Protein AF-C4YAD3-F1 (afdb_monomer_lite)

Foldseek 3Di:
DDDDDPVVVVVVVVCVVCVVCVVVVVVVLLLVLLVLVCCLPPVLQVVLVVCVVPDDQAAPVRDRQVVLQDPQQPQQPPLQQWKKKKFKKFFPPPLFCLQLVNLLLVVVVCVVCVVVVKDKHFPSVNGDDDPDPPGDPVNRVSSSVVVQSCLRRPADPVVCLVFFAPFDDDSNGTPGTRIGMMMMTHNPPDDDDDRPDPRIDGPDMDIDPDSVVSVVVSVVVCVRSVVPVVLVVVQVVVVVVVVVVVVVVLVVQLVVQVVDPPDPDSPVVSVVVVVVVSSNVSSVLSVCCVVVVNDSVCVPGPNVVPVVVPPPDDPPVVVVVVVSDD

Secondary structure (DSSP, 8-state):
-----HHHHHHHHHHHH-HHHHHHHHHHHHHHHHHHHHIIIIIHHHHHHHHHHH---B-TTS-BTTTTTT---PPPP--TT-EEEEEEEE-TTTS-TT-HHHHHHHHHHHHHHHHTT-EEE-GGGGS-----TT--HHHHHHHHHHHHHHHHHTS-HHHHHHHEES-EEETTEEEE-SEEEEEEEE-TTSPPPPP--TT-EEEEEEE-SSHHHHHHHHHHHHHHTT--HHHHHHHHHHHHHHHHHHHHHHHHHHHHHHT-TT-S-HHHHHHHHHHHHHHHHHHHHHHHHHHH---GGGGSSTTHHHHTTTTSS-HHHHHHHTTT--

Organism: Clavispora lusitaniae (strain ATCC 42720) (NCBI:txid306902)

pLDDT: mean 75.32, std 15.4, range [28.75, 93.56]

Structure (mmCIF, N/CA/C/O backbone):
data_AF-C4YAD3-F1
#
_entry.id   AF-C4YAD3-F1
#
loop_
_atom_site.group_PDB
_atom_site.id
_atom_site.type_symbol
_atom_site.label_atom_id
_atom_site.label_alt_id
_atom_site.label_comp_id
_atom_site.label_asym_id
_atom_site.label_entity_id
_atom_site.label_seq_id
_atom_site.pdbx_PDB_ins_code
_atom_site.Cartn_x
_atom_site.Cartn_y
_atom_site.Cartn_z
_atom_site.occupancy
_atom_site.B_iso_or_equiv
_atom_site.auth_seq_id
_atom_site.auth_comp_id
_atom_site.auth_asym_id
_atom_site.auth_atom_id
_atom_site.pdbx_PDB_model_num
ATOM 1 N N . MET A 1 1 ? 14.953 -33.014 -48.956 1.00 51.41 1 MET A N 1
ATOM 2 C CA . MET A 1 1 ? 14.735 -31.553 -48.853 1.00 51.41 1 MET A CA 1
ATOM 3 C C . MET A 1 1 ? 13.393 -31.318 -48.179 1.00 51.41 1 MET A C 1
ATOM 5 O O . MET A 1 1 ? 12.379 -31.726 -48.735 1.00 51.41 1 MET A O 1
ATOM 9 N N . SER A 1 2 ? 13.375 -30.769 -46.963 1.00 54.59 2 SER A N 1
ATOM 10 C CA . SER A 1 2 ? 12.129 -30.480 -46.243 1.00 54.59 2 SER A CA 1
ATOM 11 C C . SER A 1 2 ? 11.380 -29.346 -46.949 1.00 54.59 2 SER A C 1
ATOM 13 O O . SER A 1 2 ? 11.944 -28.291 -47.234 1.00 54.59 2 SER A O 1
ATOM 15 N N . ARG A 1 3 ? 10.109 -29.578 -47.293 1.00 77.69 3 ARG A N 1
ATOM 16 C CA . ARG A 1 3 ? 9.250 -28.550 -47.892 1.00 77.69 3 ARG A CA 1
ATOM 17 C C . ARG A 1 3 ? 8.971 -27.489 -46.830 1.00 77.69 3 ARG A C 1
ATOM 19 O O . ARG A 1 3 ? 8.279 -27.764 -45.855 1.00 77.69 3 ARG A O 1
ATOM 26 N N . ILE A 1 4 ? 9.514 -26.289 -47.012 1.00 79.38 4 ILE A N 1
ATOM 27 C CA . ILE A 1 4 ? 9.165 -25.139 -46.176 1.00 79.38 4 ILE A CA 1
ATOM 28 C C . ILE A 1 4 ? 7.685 -24.832 -46.414 1.00 79.38 4 ILE A C 1
ATOM 30 O O . ILE A 1 4 ? 7.252 -24.658 -47.554 1.00 79.38 4 ILE A O 1
ATOM 34 N N . HIS A 1 5 ? 6.894 -24.804 -45.342 1.00 85.19 5 HIS A N 1
ATOM 35 C CA . HIS A 1 5 ? 5.458 -24.599 -45.458 1.00 85.19 5 HIS A CA 1
ATOM 36 C C . HIS A 1 5 ? 5.122 -23.174 -45.953 1.00 85.19 5 HIS A C 1
ATOM 38 O O . HIS A 1 5 ? 5.712 -22.204 -45.472 1.00 85.19 5 HIS A O 1
ATOM 44 N N . PRO A 1 6 ? 4.110 -23.009 -46.830 1.00 88.19 6 PRO A N 1
ATOM 45 C CA . PRO A 1 6 ? 3.710 -21.705 -47.374 1.00 88.19 6 PRO A CA 1
ATOM 46 C C . PRO A 1 6 ? 3.330 -20.655 -46.322 1.00 88.19 6 PRO A C 1
ATOM 48 O O . PRO A 1 6 ? 3.507 -19.460 -46.552 1.00 88.19 6 PRO A O 1
ATOM 51 N N . TRP A 1 7 ? 2.820 -21.079 -45.160 1.00 90.12 7 TRP A N 1
ATOM 52 C CA . TRP A 1 7 ? 2.492 -20.166 -44.062 1.00 90.12 7 TRP A CA 1
ATOM 53 C C . TRP A 1 7 ? 3.747 -19.513 -43.471 1.00 90.12 7 TRP A C 1
ATOM 55 O O . TRP A 1 7 ? 3.707 -18.333 -43.140 1.00 90.12 7 TRP A O 1
ATOM 65 N N . LEU A 1 8 ? 4.870 -20.238 -43.414 1.00 86.44 8 LEU A N 1
ATOM 66 C CA . LEU A 1 8 ? 6.136 -19.719 -42.901 1.00 86.44 8 LEU A CA 1
ATOM 67 C C . LEU A 1 8 ? 6.685 -18.639 -43.837 1.00 86.44 8 LEU A C 1
ATOM 69 O O . LEU A 1 8 ? 7.137 -17.606 -43.365 1.00 86.44 8 LEU A O 1
ATOM 73 N N . ILE A 1 9 ? 6.567 -18.844 -45.155 1.00 87.81 9 ILE A N 1
ATOM 74 C CA . ILE A 1 9 ? 6.969 -17.868 -46.184 1.00 87.81 9 ILE A CA 1
ATOM 75 C C . ILE A 1 9 ? 6.127 -16.590 -46.079 1.00 87.81 9 ILE A C 1
ATOM 77 O O . ILE A 1 9 ? 6.650 -15.484 -46.177 1.00 87.81 9 ILE A O 1
ATOM 81 N N . ARG A 1 10 ? 4.815 -16.722 -45.850 1.00 89.25 10 ARG A N 1
ATOM 82 C CA . ARG A 1 10 ? 3.934 -15.561 -45.644 1.00 89.25 10 ARG A CA 1
ATOM 83 C C . ARG A 1 10 ? 4.230 -14.846 -44.326 1.00 89.25 10 ARG A C 1
ATOM 85 O O . ARG A 1 10 ? 4.237 -13.620 -44.304 1.00 89.25 10 ARG A O 1
ATOM 92 N N . ALA A 1 11 ? 4.514 -15.589 -43.257 1.00 82.75 11 ALA A N 1
ATOM 93 C CA . ALA A 1 11 ? 4.884 -15.023 -41.965 1.00 82.75 11 ALA A CA 1
ATOM 94 C C . ALA A 1 11 ? 6.219 -14.266 -42.040 1.00 82.75 11 ALA A C 1
ATOM 96 O O . ALA A 1 11 ? 6.303 -13.135 -41.571 1.00 82.75 11 ALA A O 1
ATOM 97 N N . THR A 1 12 ? 7.244 -14.830 -42.687 1.00 82.38 12 THR A N 1
ATOM 98 C CA . THR A 1 12 ? 8.531 -14.146 -42.880 1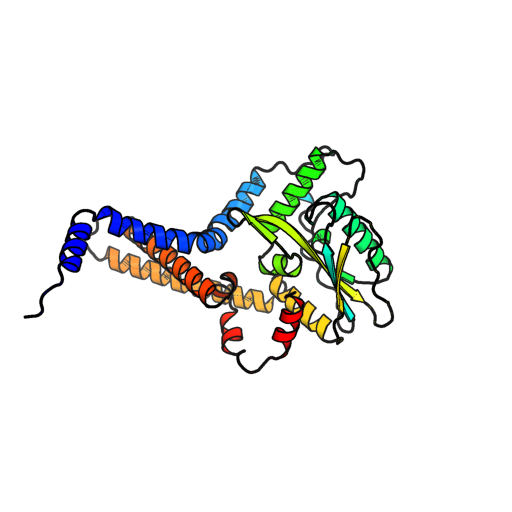.00 82.38 12 THR A CA 1
ATOM 99 C C . THR A 1 12 ? 8.407 -12.939 -43.805 1.00 82.38 12 THR A C 1
ATOM 101 O O . THR A 1 12 ? 8.982 -11.897 -43.503 1.00 82.38 12 THR A O 1
ATOM 104 N N . ALA A 1 13 ? 7.616 -13.021 -44.879 1.00 86.50 13 ALA A N 1
ATOM 105 C CA . ALA A 1 13 ? 7.335 -11.871 -45.739 1.00 86.50 13 ALA A CA 1
ATOM 106 C C . ALA A 1 13 ? 6.624 -10.744 -44.973 1.00 86.50 13 ALA A C 1
ATOM 108 O O . ALA A 1 13 ? 7.018 -9.586 -45.085 1.00 86.50 13 ALA A O 1
ATOM 109 N N . PHE A 1 14 ? 5.635 -11.077 -44.139 1.00 84.69 14 PHE A N 1
ATOM 110 C CA . PHE A 1 14 ? 4.951 -10.110 -43.279 1.00 84.69 14 PHE A CA 1
ATOM 111 C C . PHE A 1 14 ? 5.909 -9.456 -42.273 1.00 84.69 14 PHE A C 1
ATOM 113 O O . PHE A 1 14 ? 5.854 -8.241 -42.069 1.00 84.69 14 PHE A O 1
ATOM 120 N N . ILE A 1 15 ? 6.817 -10.252 -41.694 1.00 80.31 15 ILE A N 1
ATOM 121 C CA . ILE A 1 15 ? 7.856 -9.785 -40.772 1.00 80.31 15 ILE A CA 1
ATOM 122 C C . ILE A 1 15 ? 8.792 -8.785 -41.471 1.00 80.31 15 ILE A C 1
ATOM 124 O O . ILE A 1 15 ? 9.054 -7.690 -40.978 1.00 80.31 15 ILE A O 1
ATOM 128 N N . LEU A 1 16 ? 9.264 -9.124 -42.667 1.00 81.06 16 LEU A N 1
ATOM 129 C CA . LEU A 1 16 ? 10.175 -8.267 -43.427 1.00 81.06 16 LEU A CA 1
ATOM 130 C C . LEU A 1 16 ? 9.499 -6.984 -43.933 1.00 81.06 16 LEU A C 1
ATOM 132 O O . LEU A 1 16 ? 10.156 -5.950 -44.029 1.00 81.06 16 LEU A O 1
ATOM 136 N N . GLN A 1 17 ? 8.197 -7.030 -44.227 1.00 89.56 17 GLN A N 1
ATOM 137 C CA . GLN A 1 17 ? 7.426 -5.866 -44.677 1.00 89.56 17 GLN A CA 1
ATOM 138 C C . GLN A 1 17 ? 7.088 -4.889 -43.543 1.00 89.56 17 GLN A C 1
ATOM 140 O O . GLN A 1 17 ? 6.930 -3.697 -43.799 1.00 89.56 17 GLN A O 1
ATOM 145 N N . ASN A 1 18 ? 7.005 -5.361 -42.292 1.00 82.19 18 ASN A N 1
ATOM 146 C CA . ASN A 1 18 ? 6.574 -4.553 -41.146 1.00 82.19 18 ASN A CA 1
ATOM 147 C C . ASN A 1 18 ? 7.586 -4.572 -39.982 1.00 82.19 18 ASN A C 1
ATOM 149 O O . ASN A 1 18 ? 7.208 -4.864 -38.841 1.00 82.19 18 ASN A O 1
ATOM 153 N N . PRO A 1 19 ? 8.862 -4.203 -40.208 1.00 73.19 19 PRO A N 1
ATOM 154 C CA . PRO A 1 19 ? 9.908 -4.297 -39.186 1.00 73.19 19 PRO A CA 1
ATOM 155 C C . PRO A 1 19 ? 9.595 -3.441 -37.951 1.00 73.19 19 PRO A C 1
ATOM 157 O O . PRO A 1 19 ? 9.910 -3.821 -36.827 1.00 73.19 19 PRO A O 1
ATOM 160 N N . LYS A 1 20 ? 8.899 -2.311 -38.139 1.00 73.88 20 LYS A N 1
ATOM 161 C CA . LYS A 1 20 ? 8.455 -1.446 -37.037 1.00 73.88 20 LYS A CA 1
ATOM 162 C C . LYS A 1 20 ? 7.470 -2.157 -36.114 1.00 73.88 20 LYS A C 1
ATOM 164 O O . LYS A 1 20 ? 7.629 -2.072 -34.906 1.00 73.88 20 LYS A O 1
ATOM 169 N N . CYS A 1 21 ? 6.487 -2.879 -36.651 1.00 73.50 21 CYS A N 1
ATOM 170 C CA . CYS A 1 21 ? 5.494 -3.582 -35.837 1.00 73.50 21 CYS A CA 1
ATOM 171 C C . CYS A 1 21 ? 6.140 -4.676 -34.984 1.00 73.50 21 CYS A C 1
ATOM 173 O O . CYS A 1 21 ? 5.779 -4.827 -33.827 1.00 73.50 21 CYS A O 1
ATOM 175 N N . ILE A 1 22 ? 7.134 -5.381 -35.518 1.00 73.31 22 ILE A N 1
ATOM 176 C CA . ILE A 1 22 ? 7.839 -6.473 -34.822 1.00 73.31 22 ILE A CA 1
ATOM 177 C C . ILE A 1 22 ? 8.725 -5.975 -33.696 1.00 73.31 22 ILE A C 1
ATOM 179 O O . ILE A 1 22 ? 8.998 -6.715 -32.764 1.00 73.31 22 ILE A O 1
ATOM 183 N N . ILE A 1 23 ? 9.175 -4.728 -33.776 1.00 70.62 23 ILE A N 1
ATOM 184 C CA . ILE A 1 23 ? 9.943 -4.095 -32.710 1.00 70.62 23 ILE A CA 1
ATOM 185 C C . ILE A 1 23 ? 8.985 -3.459 -31.695 1.00 70.62 23 ILE A C 1
ATOM 187 O O . ILE A 1 23 ? 9.126 -3.661 -30.491 1.00 70.62 23 ILE A O 1
ATOM 191 N N . ILE A 1 24 ? 7.976 -2.726 -32.174 1.00 72.62 24 ILE A N 1
ATOM 192 C CA . ILE A 1 24 ? 7.050 -1.962 -31.332 1.00 72.62 24 ILE A CA 1
ATOM 193 C C . ILE A 1 24 ? 6.124 -2.876 -30.528 1.00 72.62 24 ILE A C 1
ATOM 195 O O . ILE A 1 24 ? 5.915 -2.594 -29.355 1.00 72.62 24 ILE A O 1
ATOM 199 N N . LEU A 1 25 ? 5.581 -3.956 -31.103 1.00 73.94 25 LEU A N 1
ATOM 200 C CA . LEU A 1 25 ? 4.658 -4.846 -30.384 1.00 73.94 25 LEU A CA 1
ATOM 201 C C . LEU A 1 25 ? 5.315 -5.488 -29.157 1.00 73.94 25 LEU A C 1
ATOM 203 O O . LEU A 1 25 ? 4.775 -5.307 -28.071 1.00 73.94 25 LEU A O 1
ATOM 207 N N . PRO A 1 26 ? 6.479 -6.159 -29.260 1.00 75.69 26 PRO A N 1
ATOM 208 C CA . PRO A 1 26 ? 7.162 -6.699 -28.090 1.00 75.69 26 PRO A CA 1
ATOM 209 C C . PRO A 1 26 ? 7.557 -5.618 -27.089 1.00 75.69 26 PRO A C 1
ATOM 211 O O . PRO A 1 26 ? 7.370 -5.819 -25.895 1.00 75.69 26 PRO A O 1
ATOM 214 N N . LEU A 1 27 ? 8.042 -4.457 -27.547 1.00 72.75 27 LEU A N 1
ATOM 215 C CA . LEU A 1 27 ? 8.360 -3.341 -26.650 1.00 72.75 27 LEU A CA 1
ATOM 216 C C . LEU A 1 27 ? 7.127 -2.866 -25.876 1.00 72.75 27 LEU A C 1
ATOM 218 O O . LEU A 1 27 ? 7.200 -2.693 -24.661 1.00 72.75 27 LEU A O 1
ATOM 222 N N . LEU A 1 28 ? 5.993 -2.696 -26.558 1.00 75.88 28 LEU A N 1
ATOM 223 C CA . LEU A 1 28 ? 4.727 -2.313 -25.945 1.00 75.88 28 LEU A CA 1
ATOM 224 C C . LEU A 1 28 ? 4.240 -3.400 -24.980 1.00 75.88 28 LEU A C 1
ATOM 226 O O . LEU A 1 28 ? 3.814 -3.078 -23.879 1.00 75.88 28 LEU A O 1
ATOM 230 N N . SER A 1 29 ? 4.336 -4.678 -25.353 1.00 73.56 29 SER A N 1
ATOM 231 C CA . SER A 1 29 ? 3.955 -5.801 -24.492 1.00 73.56 29 SER A CA 1
ATOM 232 C C . SER A 1 29 ? 4.803 -5.860 -23.223 1.00 73.56 29 SER A C 1
ATOM 234 O O . SER A 1 29 ? 4.244 -5.934 -22.133 1.00 73.56 29 SER A O 1
ATOM 236 N N . ILE A 1 30 ? 6.132 -5.766 -23.337 1.00 76.31 30 ILE A N 1
ATOM 237 C CA . ILE A 1 30 ? 7.033 -5.753 -22.177 1.00 76.31 30 ILE A CA 1
ATOM 238 C C . ILE A 1 30 ? 6.747 -4.516 -21.319 1.00 76.31 30 ILE A C 1
ATOM 240 O O . ILE A 1 30 ? 6.643 -4.639 -20.103 1.00 76.31 30 ILE A O 1
ATOM 244 N N . PHE A 1 31 ? 6.550 -3.344 -21.927 1.00 74.62 31 PHE A N 1
ATOM 245 C CA . PHE A 1 31 ? 6.205 -2.128 -21.192 1.00 74.62 31 PHE A CA 1
ATOM 246 C C . PHE A 1 31 ? 4.875 -2.260 -20.441 1.00 74.62 31 PHE A C 1
ATOM 248 O O . PHE A 1 31 ? 4.820 -1.941 -19.258 1.00 74.62 31 PHE A O 1
ATOM 255 N N . LEU A 1 32 ? 3.821 -2.767 -21.086 1.00 77.00 32 LEU A N 1
ATOM 256 C CA . LEU A 1 32 ? 2.515 -2.982 -20.457 1.00 77.00 32 LEU A CA 1
ATOM 257 C C . LEU A 1 32 ? 2.599 -3.998 -19.311 1.00 77.00 32 LEU A C 1
ATOM 259 O O . LEU A 1 32 ? 1.994 -3.777 -18.266 1.00 77.00 32 LEU A O 1
ATOM 263 N N . CYS A 1 33 ? 3.384 -5.069 -19.470 1.00 72.88 33 CYS A N 1
ATOM 264 C CA . CYS A 1 33 ? 3.651 -6.025 -18.394 1.00 72.88 33 CYS A CA 1
ATOM 265 C C . CYS A 1 33 ? 4.472 -5.404 -17.255 1.00 72.88 33 CYS A C 1
ATOM 267 O O . CYS A 1 33 ? 4.233 -5.704 -16.092 1.00 72.88 33 CYS A O 1
ATOM 269 N N . ALA A 1 34 ? 5.433 -4.536 -17.563 1.00 74.19 34 ALA A N 1
ATOM 270 C CA . ALA A 1 34 ? 6.260 -3.867 -16.566 1.00 74.19 34 ALA A CA 1
ATOM 271 C C . ALA A 1 34 ? 5.529 -2.728 -15.845 1.00 74.19 34 ALA A C 1
ATOM 273 O O . ALA A 1 34 ? 5.908 -2.393 -14.725 1.00 74.19 34 ALA A O 1
ATOM 274 N N . TYR A 1 35 ? 4.521 -2.120 -16.481 1.00 75.62 35 TYR A N 1
ATOM 275 C CA . TYR A 1 35 ? 3.946 -0.837 -16.075 1.00 75.62 35 TYR A CA 1
ATOM 276 C C . TYR A 1 35 ? 3.462 -0.830 -14.630 1.00 75.62 35 TYR A C 1
ATOM 278 O O . TYR A 1 35 ? 3.759 0.113 -13.907 1.00 75.62 35 TYR A O 1
ATOM 286 N N . SER A 1 36 ? 2.774 -1.881 -14.182 1.00 68.19 36 SER A N 1
ATOM 287 C CA . SER A 1 36 ? 2.267 -1.950 -12.809 1.00 68.19 36 SER A CA 1
ATOM 288 C C . SER A 1 36 ? 3.392 -1.902 -11.780 1.00 68.19 36 SER A C 1
ATOM 290 O O . SER A 1 36 ? 3.349 -1.115 -10.840 1.00 68.19 36 SER A O 1
ATOM 292 N N . SER A 1 37 ? 4.427 -2.716 -11.992 1.00 68.81 37 SER A N 1
ATOM 293 C CA . SER A 1 37 ? 5.577 -2.806 -11.099 1.00 68.81 37 SER A CA 1
ATOM 294 C C . SER A 1 37 ? 6.379 -1.508 -11.166 1.00 68.81 37 SER A C 1
ATOM 296 O O . SER A 1 37 ? 6.708 -0.910 -10.148 1.00 68.81 37 SER A O 1
ATOM 298 N N . LEU A 1 38 ? 6.633 -1.014 -12.377 1.00 71.56 38 LEU A N 1
ATOM 299 C CA . LEU A 1 38 ? 7.366 0.224 -12.596 1.00 71.56 38 LEU A CA 1
ATOM 300 C C . LEU A 1 38 ? 6.643 1.419 -11.959 1.00 71.56 38 LEU A C 1
ATOM 302 O O . LEU A 1 38 ? 7.289 2.243 -11.317 1.00 71.56 38 LEU A O 1
ATOM 306 N N . TYR A 1 39 ? 5.316 1.499 -12.067 1.00 71.44 39 TYR A N 1
ATOM 307 C CA . TYR A 1 39 ? 4.521 2.542 -11.426 1.00 71.44 39 TYR A CA 1
ATOM 308 C C . TYR A 1 39 ? 4.653 2.492 -9.902 1.00 71.44 39 TYR A C 1
ATOM 310 O O . TYR A 1 39 ? 4.996 3.507 -9.299 1.00 71.44 39 TYR A O 1
ATOM 318 N N . ASP A 1 40 ? 4.438 1.326 -9.288 1.00 66.06 40 ASP A N 1
ATOM 319 C CA . ASP A 1 40 ? 4.475 1.176 -7.830 1.00 66.06 40 ASP A CA 1
ATOM 320 C C . ASP A 1 40 ? 5.865 1.465 -7.234 1.00 66.06 40 ASP A C 1
ATOM 322 O O . ASP A 1 40 ? 5.947 2.057 -6.158 1.00 66.06 40 ASP A O 1
ATOM 326 N N . PHE A 1 41 ? 6.950 1.110 -7.935 1.00 69.69 41 PHE A N 1
ATOM 327 C CA . PHE A 1 41 ? 8.321 1.295 -7.436 1.00 69.69 41 PHE A CA 1
ATOM 328 C C . PHE A 1 41 ? 8.971 2.629 -7.818 1.00 69.69 41 PHE A C 1
ATOM 330 O O . PHE A 1 41 ? 9.856 3.088 -7.100 1.00 69.69 41 PHE A O 1
ATOM 337 N N . THR A 1 42 ? 8.575 3.257 -8.930 1.00 70.44 42 THR A N 1
ATOM 338 C CA . THR A 1 42 ? 9.238 4.485 -9.414 1.00 70.44 42 THR A CA 1
ATOM 339 C C . THR A 1 42 ? 8.313 5.693 -9.383 1.00 70.44 42 THR A C 1
ATOM 341 O O . THR A 1 42 ? 8.620 6.693 -8.737 1.00 70.44 42 THR A O 1
ATOM 344 N N . LEU A 1 43 ? 7.154 5.610 -10.035 1.00 73.19 43 LEU A N 1
ATOM 345 C CA . LEU A 1 43 ? 6.275 6.763 -10.216 1.00 73.19 43 LEU A CA 1
ATOM 346 C C . LEU A 1 43 ? 5.499 7.097 -8.945 1.00 73.19 43 LEU A C 1
ATOM 348 O O . LEU A 1 43 ? 5.341 8.268 -8.619 1.00 73.19 43 LEU A O 1
ATOM 352 N N . ARG A 1 44 ? 5.031 6.096 -8.200 1.00 70.62 44 ARG A N 1
ATOM 353 C CA . ARG A 1 44 ? 4.233 6.287 -6.986 1.00 70.62 44 ARG A CA 1
ATOM 354 C C . ARG A 1 44 ? 5.013 6.996 -5.861 1.00 70.62 44 ARG A C 1
ATOM 356 O O . ARG A 1 44 ? 4.460 7.968 -5.335 1.00 70.62 44 ARG A O 1
ATOM 363 N N . PRO A 1 45 ? 6.270 6.620 -5.533 1.00 70.94 45 PRO A N 1
ATOM 364 C CA . PRO A 1 45 ? 7.090 7.356 -4.567 1.00 70.94 45 PRO A CA 1
ATOM 365 C C . PRO A 1 45 ? 7.451 8.773 -5.021 1.00 70.94 45 PRO A C 1
ATOM 367 O O . PRO A 1 45 ? 7.538 9.663 -4.185 1.00 70.94 45 PRO A O 1
ATOM 370 N N . LEU A 1 46 ? 7.630 9.007 -6.328 1.00 73.81 46 LEU A N 1
ATOM 371 C CA . LEU A 1 46 ? 7.899 10.347 -6.870 1.00 73.81 46 LEU A CA 1
ATOM 372 C C . LEU A 1 46 ? 6.650 11.240 -6.859 1.00 73.81 46 LEU A C 1
ATOM 374 O O . LEU A 1 46 ? 6.724 12.424 -6.530 1.00 73.81 46 LEU A O 1
ATOM 378 N N . ASN A 1 47 ? 5.490 10.671 -7.186 1.00 75.44 47 ASN A N 1
ATOM 379 C CA . ASN A 1 47 ? 4.226 11.396 -7.232 1.00 75.44 47 ASN A CA 1
ATOM 380 C C . ASN A 1 47 ? 3.734 11.789 -5.835 1.00 75.44 47 ASN A C 1
ATOM 382 O O . ASN A 1 47 ? 3.101 12.828 -5.708 1.00 75.44 47 ASN A O 1
ATOM 386 N N . GLY A 1 48 ? 4.030 11.010 -4.789 1.00 72.81 48 GLY A N 1
ATOM 387 C CA . GLY A 1 48 ? 3.597 11.314 -3.417 1.00 72.81 48 GLY A CA 1
ATOM 388 C C . GLY A 1 48 ? 3.999 12.723 -2.945 1.00 72.81 48 GLY A C 1
ATOM 389 O O . GLY A 1 48 ? 3.113 13.535 -2.664 1.00 72.81 48 GLY A O 1
ATOM 390 N N . PRO A 1 49 ? 5.304 13.062 -2.917 1.00 73.12 49 PRO A N 1
ATOM 391 C CA . PRO A 1 49 ? 5.789 14.390 -2.547 1.00 73.12 49 PRO A CA 1
ATOM 392 C C . PRO A 1 49 ? 5.256 15.501 -3.457 1.00 73.12 49 PRO A C 1
ATOM 394 O O . PRO A 1 49 ? 4.836 16.546 -2.964 1.00 73.12 49 PRO A O 1
ATOM 397 N N . LEU A 1 50 ? 5.192 15.268 -4.773 1.00 77.62 50 LEU A N 1
ATOM 398 C CA . LEU A 1 50 ? 4.658 16.246 -5.727 1.00 77.62 50 LEU A CA 1
ATOM 399 C C . LEU A 1 50 ? 3.192 16.565 -5.424 1.00 77.62 50 LEU A C 1
ATOM 401 O O . LEU A 1 50 ? 2.834 17.726 -5.237 1.00 77.62 50 LEU A O 1
ATOM 405 N N . VAL A 1 51 ? 2.357 15.536 -5.283 1.00 75.94 51 VAL A N 1
ATOM 406 C CA . VAL A 1 51 ? 0.951 15.703 -4.910 1.00 75.94 51 VAL A CA 1
ATOM 407 C C . VAL A 1 51 ? 0.844 16.330 -3.519 1.00 75.94 51 VAL A C 1
ATOM 409 O O . VAL A 1 51 ? -0.048 17.132 -3.294 1.00 75.94 51 VAL A O 1
ATOM 412 N N . SER A 1 52 ? 1.734 16.048 -2.563 1.00 72.00 52 SER A N 1
ATOM 413 C CA . SER A 1 52 ? 1.726 16.756 -1.270 1.00 72.00 52 SER A CA 1
ATOM 414 C C . SER A 1 52 ? 2.032 18.249 -1.375 1.00 72.00 52 SER A C 1
ATOM 416 O O . SER A 1 52 ? 1.468 19.019 -0.601 1.00 72.00 52 SER A O 1
ATOM 418 N N . HIS A 1 53 ? 2.842 18.681 -2.340 1.00 75.56 53 HIS A N 1
ATOM 419 C CA . HIS A 1 53 ? 3.222 20.085 -2.470 1.00 75.56 53 HIS A CA 1
ATOM 420 C C . HIS A 1 53 ? 2.102 20.948 -3.073 1.00 75.56 53 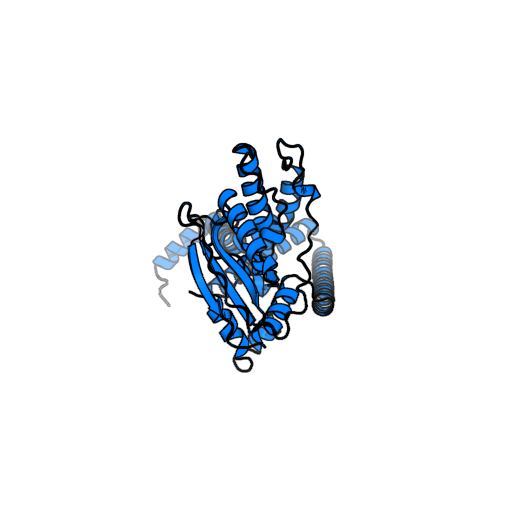HIS A C 1
ATOM 422 O O . HIS A 1 53 ? 1.947 22.104 -2.683 1.00 75.56 53 HIS A O 1
ATOM 428 N N . PHE A 1 54 ? 1.310 20.394 -3.994 1.00 76.31 54 PHE A N 1
ATOM 429 C CA . PHE A 1 54 ? 0.263 21.138 -4.710 1.00 76.31 54 PHE A CA 1
ATOM 430 C C . PHE A 1 54 ? -1.132 21.044 -4.084 1.00 76.31 54 PHE A C 1
ATOM 432 O O . PHE A 1 54 ? -2.060 21.689 -4.564 1.00 76.31 54 PHE A O 1
ATOM 439 N N . ASP A 1 55 ? -1.301 20.240 -3.037 1.00 73.12 55 ASP A N 1
ATOM 440 C CA . ASP A 1 55 ? -2.619 19.998 -2.455 1.00 73.12 55 ASP A CA 1
ATOM 441 C C . ASP A 1 55 ? -2.989 21.038 -1.404 1.00 73.12 55 ASP A C 1
ATOM 443 O O . ASP A 1 55 ? -2.183 21.335 -0.509 1.00 73.12 55 ASP A O 1
ATOM 447 N N . ASN A 1 56 ? -4.231 21.510 -1.479 1.00 75.75 56 ASN A N 1
ATOM 448 C CA . ASN A 1 56 ? -4.824 22.373 -0.471 1.00 75.75 56 ASN A CA 1
ATOM 449 C C . ASN A 1 56 ? -5.458 21.508 0.628 1.00 75.75 56 ASN A C 1
ATOM 451 O O . ASN A 1 56 ? -6.561 20.992 0.468 1.00 75.75 56 ASN A O 1
ATOM 455 N N . THR A 1 57 ? -4.727 21.312 1.723 1.00 75.94 57 THR A N 1
ATOM 456 C CA . THR A 1 57 ? -5.132 20.462 2.857 1.00 75.94 57 THR A CA 1
ATOM 457 C C . THR A 1 57 ? -5.690 21.248 4.034 1.00 75.94 57 THR A C 1
ATOM 459 O O . THR A 1 57 ? -5.911 20.666 5.096 1.00 75.94 57 THR A O 1
ATOM 462 N N . THR A 1 58 ? -5.913 22.551 3.866 1.00 82.44 58 THR A N 1
ATOM 463 C CA . THR A 1 58 ? -6.553 23.370 4.887 1.00 82.44 58 THR A CA 1
ATOM 464 C C . THR A 1 58 ? -8.070 23.252 4.777 1.00 82.44 58 THR A C 1
ATOM 466 O O . THR A 1 58 ? -8.678 23.448 3.714 1.00 82.44 58 THR A O 1
ATOM 469 N N . LEU A 1 59 ? -8.686 22.881 5.895 1.00 83.38 59 LEU A N 1
ATOM 470 C CA . LEU A 1 59 ? -10.133 22.952 6.057 1.00 83.38 59 LEU A CA 1
ATOM 471 C C . LEU A 1 59 ? -10.575 24.416 6.111 1.00 83.38 59 LEU A C 1
ATOM 473 O O . LEU A 1 59 ? -9.765 25.304 6.398 1.00 83.38 59 LEU A O 1
ATOM 477 N N . ASP A 1 60 ? -11.860 24.673 5.879 1.00 83.75 60 ASP A N 1
ATOM 478 C CA . ASP A 1 60 ? -12.401 26.037 5.931 1.00 83.75 60 ASP A CA 1
ATOM 479 C C . ASP A 1 60 ? -12.321 26.629 7.356 1.00 83.75 60 ASP A C 1
ATOM 481 O O . ASP A 1 60 ? -12.269 27.844 7.536 1.00 83.75 60 ASP A O 1
ATOM 485 N N . THR A 1 61 ? -12.187 25.769 8.371 1.00 78.06 61 THR A N 1
ATOM 486 C CA . THR A 1 61 ? -11.886 26.123 9.770 1.00 78.06 61 THR A CA 1
ATOM 487 C C . THR A 1 61 ? -10.451 26.620 10.000 1.00 78.06 61 THR A C 1
ATOM 489 O O . THR A 1 61 ? -10.119 27.056 11.101 1.00 78.06 61 THR A O 1
ATOM 492 N N . GLY A 1 62 ? -9.579 26.550 8.989 1.00 79.06 62 GLY A N 1
ATOM 493 C CA . GLY A 1 62 ? -8.162 26.917 9.079 1.00 79.06 62 GLY A CA 1
ATOM 494 C C . GLY A 1 62 ? -7.245 25.801 9.595 1.00 79.06 62 GLY A C 1
ATOM 495 O O . GLY A 1 62 ? -6.034 26.004 9.681 1.00 79.06 62 GLY A O 1
ATOM 496 N N . LEU A 1 63 ? -7.785 24.618 9.909 1.00 80.44 63 LEU A N 1
ATOM 497 C CA . LEU A 1 63 ? -6.995 23.454 10.314 1.00 80.44 63 LEU A CA 1
ATOM 498 C C . LEU A 1 63 ? -6.249 22.864 9.106 1.00 80.44 63 LEU A C 1
ATOM 500 O O . LEU A 1 63 ? -6.879 22.421 8.146 1.00 80.44 63 LEU A O 1
ATOM 504 N N . ASP A 1 64 ? -4.916 22.813 9.160 1.00 80.06 64 ASP A N 1
ATOM 505 C CA . ASP A 1 64 ? -4.112 22.128 8.142 1.00 80.06 64 ASP A CA 1
ATOM 506 C C . ASP A 1 64 ? -3.942 20.644 8.478 1.00 80.06 64 ASP A C 1
ATOM 508 O O . ASP A 1 64 ? -3.224 20.283 9.418 1.00 80.06 64 ASP A O 1
ATOM 512 N N . LEU A 1 65 ? -4.537 19.775 7.658 1.00 75.81 65 LEU A N 1
ATOM 513 C CA . LEU A 1 65 ? -4.451 18.321 7.816 1.00 75.81 65 LEU A CA 1
ATOM 514 C C . LEU A 1 65 ? -3.007 17.791 7.699 1.00 75.81 65 LEU A C 1
ATOM 516 O O . LEU A 1 65 ? -2.705 16.732 8.255 1.00 75.81 65 LEU A O 1
ATOM 520 N N . LYS A 1 66 ? -2.091 18.514 7.028 1.00 72.50 66 LYS A N 1
ATOM 521 C CA . LYS A 1 66 ? -0.661 18.138 6.957 1.00 72.50 66 LYS A CA 1
ATOM 522 C C . LYS A 1 66 ? 0.075 18.380 8.270 1.00 72.50 66 LYS A C 1
ATOM 524 O O . LYS A 1 66 ? 0.965 17.610 8.606 1.00 72.5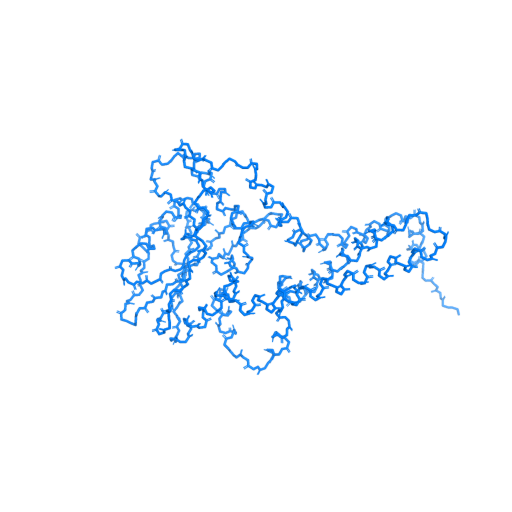0 66 LYS A O 1
ATOM 529 N N . SER A 1 67 ? -0.275 19.424 9.019 1.00 59.16 67 SER A N 1
ATOM 530 C CA . SER A 1 67 ? 0.421 19.784 10.266 1.00 59.16 67 SER A CA 1
ATOM 531 C C . SER A 1 67 ? 0.240 18.747 11.380 1.00 59.16 67 SER A C 1
ATOM 533 O O . SER A 1 67 ? 1.078 18.624 12.270 1.00 59.16 67 SER A O 1
ATOM 535 N N . VAL A 1 68 ? -0.821 17.942 11.289 1.00 55.19 68 VAL A N 1
ATOM 536 C CA . VAL A 1 68 ? -1.128 16.872 12.243 1.00 55.19 68 VAL A CA 1
ATOM 537 C C . VAL A 1 68 ? -0.522 15.520 11.805 1.00 55.19 68 VAL A C 1
ATOM 539 O O . VAL A 1 68 ? -0.675 14.502 12.486 1.00 55.19 68 VAL A O 1
ATOM 542 N N . HIS A 1 69 ? 0.237 15.485 10.696 1.00 48.88 69 HIS A N 1
ATOM 543 C CA . HIS A 1 69 ? 1.096 14.353 10.332 1.00 48.88 69 HIS A CA 1
ATOM 544 C C . HIS A 1 69 ? 2.288 14.230 11.284 1.00 48.88 69 HIS A C 1
ATOM 546 O O . HIS A 1 69 ? 3.394 14.647 10.959 1.00 48.88 69 HIS A O 1
ATOM 552 N N . ALA A 1 70 ? 2.086 13.601 12.439 1.00 46.31 70 ALA A N 1
ATOM 553 C CA . ALA A 1 70 ? 3.169 12.923 13.156 1.00 46.31 70 ALA A CA 1
ATOM 554 C C . ALA A 1 70 ? 2.685 12.011 14.291 1.00 46.31 70 ALA A C 1
ATOM 556 O O . ALA A 1 70 ? 3.477 11.683 15.176 1.00 46.31 70 ALA A O 1
ATOM 557 N N . LYS A 1 71 ? 1.449 11.490 14.275 1.00 47.75 71 LYS A N 1
ATOM 558 C CA . LYS A 1 71 ? 1.252 10.201 14.953 1.00 47.75 71 LYS A CA 1
ATOM 559 C C . LYS A 1 71 ? 1.886 9.134 14.067 1.00 47.75 71 LYS A C 1
ATOM 561 O O . LYS A 1 71 ? 1.212 8.390 13.364 1.00 47.75 71 LYS A O 1
ATOM 566 N N . SER A 1 72 ? 3.227 9.107 14.076 1.00 52.25 72 SER A N 1
ATOM 567 C CA . SER A 1 72 ? 3.988 7.909 13.728 1.00 52.25 72 SER A CA 1
ATOM 568 C C . SER A 1 72 ? 3.258 6.742 14.376 1.00 52.25 72 SER A C 1
ATOM 570 O O . SER A 1 72 ? 2.845 6.903 15.529 1.00 52.25 72 SER A O 1
ATOM 572 N N . PHE A 1 73 ? 3.015 5.660 13.617 1.00 58.03 73 PHE A N 1
ATOM 573 C CA . PHE A 1 73 ? 2.286 4.470 14.077 1.00 58.03 73 PHE A CA 1
ATOM 574 C C . PHE A 1 73 ? 2.490 4.317 15.577 1.00 58.03 73 PHE A C 1
ATOM 576 O O . PHE A 1 73 ? 3.641 4.328 16.002 1.00 58.03 73 PHE A O 1
ATOM 583 N N . LEU A 1 74 ? 1.450 4.268 16.405 1.00 57.38 74 LEU A N 1
ATOM 584 C CA . LEU A 1 74 ? 1.691 4.160 17.844 1.00 57.38 74 LEU A CA 1
ATOM 585 C C . LEU A 1 74 ? 2.518 2.883 18.090 1.00 57.38 74 LEU A C 1
ATOM 587 O O . LEU A 1 74 ? 2.269 1.863 17.436 1.00 57.38 74 LEU A O 1
ATOM 591 N N . PRO A 1 75 ? 3.603 2.924 18.888 1.00 62.41 75 PRO A N 1
ATOM 592 C CA . PRO A 1 75 ? 4.230 1.687 19.330 1.00 62.41 75 PRO A CA 1
ATOM 593 C C . PRO A 1 75 ? 3.131 0.874 20.005 1.00 62.41 75 PRO A C 1
ATOM 595 O O . PRO A 1 75 ? 2.456 1.386 20.896 1.00 62.41 75 PRO A O 1
ATOM 598 N N . LEU A 1 76 ? 2.897 -0.343 19.507 1.00 70.88 76 LEU A N 1
ATOM 599 C CA . LEU A 1 76 ? 1.926 -1.219 20.138 1.00 70.88 76 LEU A CA 1
ATOM 600 C C . LEU A 1 76 ? 2.398 -1.401 21.589 1.00 70.88 76 LEU A C 1
ATOM 602 O O . LEU A 1 76 ? 3.572 -1.745 21.774 1.00 70.88 76 LEU A O 1
ATOM 606 N N . PRO A 1 77 ? 1.560 -1.122 22.604 1.00 70.06 77 PRO A N 1
ATOM 607 C CA . PRO A 1 77 ? 1.911 -1.465 23.974 1.00 70.06 77 PRO A CA 1
ATOM 608 C C . PRO A 1 77 ? 2.157 -2.975 24.066 1.00 70.06 77 PRO A C 1
ATOM 610 O O . PRO A 1 77 ? 1.786 -3.729 23.165 1.00 70.06 77 PRO A O 1
ATOM 613 N N . ASP A 1 78 ? 2.811 -3.423 25.134 1.00 77.00 78 ASP A N 1
ATOM 614 C CA . ASP A 1 78 ? 3.020 -4.853 25.337 1.00 77.00 78 ASP A CA 1
ATOM 615 C C . ASP A 1 78 ? 1.659 -5.556 25.468 1.00 77.00 78 ASP A C 1
ATOM 617 O O . ASP A 1 78 ? 0.949 -5.403 26.461 1.00 77.00 78 ASP A O 1
ATOM 621 N N . VAL A 1 79 ? 1.274 -6.265 24.407 1.00 79.12 79 VAL A N 1
ATOM 622 C CA . VAL A 1 79 ? 0.023 -7.027 24.305 1.00 79.12 79 VAL A CA 1
ATOM 623 C C . VAL A 1 79 ? 0.233 -8.503 24.649 1.00 79.12 79 VAL A C 1
ATOM 625 O O . VAL A 1 79 ? -0.664 -9.320 24.422 1.00 79.12 79 VAL A O 1
ATOM 628 N N . SER A 1 80 ? 1.410 -8.876 25.168 1.00 75.81 80 SER A N 1
ATOM 629 C CA . SER A 1 80 ? 1.685 -10.255 25.562 1.00 75.81 80 SER A CA 1
ATOM 630 C C . SER A 1 80 ? 0.701 -10.712 26.647 1.00 75.81 80 SER A C 1
ATOM 632 O O . SER A 1 80 ? 0.496 -10.056 27.665 1.00 75.81 80 SER A O 1
ATOM 634 N N . GLY A 1 81 ? 0.022 -11.835 26.399 1.00 75.25 81 GLY A N 1
ATOM 635 C CA . GLY A 1 81 ? -0.996 -12.358 27.316 1.00 75.25 81 GLY A CA 1
ATOM 636 C C . GLY A 1 81 ? -2.405 -11.780 27.142 1.00 75.25 81 GLY A C 1
ATOM 637 O O . GLY A 1 81 ? -3.308 -12.223 27.848 1.00 75.25 81 GLY A O 1
ATOM 638 N N . LEU A 1 82 ? -2.623 -10.851 26.203 1.00 83.88 82 LEU A N 1
ATOM 639 C CA . LEU A 1 82 ? -3.966 -10.391 25.835 1.00 83.88 82 LEU A CA 1
ATOM 640 C C . LEU A 1 82 ? -4.582 -11.288 24.757 1.00 83.88 82 LEU A C 1
ATOM 642 O O . LEU A 1 82 ? -3.878 -11.798 23.878 1.00 83.88 82 LEU A O 1
ATOM 646 N N . ASN A 1 83 ? -5.905 -11.430 24.802 1.00 84.38 83 ASN A N 1
ATOM 647 C CA . ASN A 1 83 ? -6.679 -12.051 23.735 1.00 84.38 83 ASN A CA 1
ATOM 648 C C . ASN A 1 83 ? -6.844 -11.046 22.599 1.00 84.38 83 ASN A C 1
ATOM 650 O O . ASN A 1 83 ? -7.126 -9.874 22.836 1.00 84.38 83 ASN A O 1
ATOM 654 N N . MET A 1 84 ? -6.664 -11.496 21.364 1.00 85.81 84 MET A N 1
ATOM 655 C CA . MET A 1 84 ? -6.805 -10.647 20.187 1.00 85.81 84 MET A CA 1
ATOM 656 C C . MET A 1 84 ? -8.121 -10.958 19.489 1.00 85.81 84 MET A C 1
ATOM 658 O O . MET A 1 84 ? -8.418 -12.122 19.229 1.00 85.81 84 MET A O 1
ATOM 662 N N . VAL A 1 85 ? -8.862 -9.916 19.131 1.00 87.62 85 VAL A N 1
ATOM 663 C CA . VAL A 1 85 ? -10.065 -10.023 18.310 1.00 87.62 85 VAL A CA 1
ATOM 664 C C . VAL A 1 85 ? -9.934 -9.095 17.112 1.00 87.62 85 VAL A C 1
ATOM 666 O O . VAL A 1 85 ? -9.542 -7.933 17.246 1.00 87.62 85 VAL A O 1
ATOM 669 N N . LYS A 1 86 ? -10.253 -9.615 15.930 1.00 89.56 86 LYS A N 1
ATOM 670 C CA . LYS A 1 86 ? -10.338 -8.845 14.689 1.00 89.56 86 LYS A CA 1
ATOM 671 C C . LYS A 1 86 ? -11.805 -8.547 14.394 1.00 89.56 86 LYS A C 1
ATOM 673 O O . LYS A 1 86 ? -12.583 -9.468 14.141 1.00 89.56 86 LYS A O 1
ATOM 678 N N . TYR A 1 87 ? -12.145 -7.265 14.381 1.00 88.38 87 TYR A N 1
ATOM 679 C CA . TYR A 1 87 ? -13.426 -6.747 13.914 1.00 88.38 87 TYR A CA 1
ATOM 680 C C . TYR A 1 87 ? -13.309 -6.408 12.432 1.00 88.38 87 TYR A C 1
ATOM 682 O O . TYR A 1 87 ? -12.553 -5.506 12.077 1.00 88.38 87 TYR A O 1
ATOM 690 N N . SER A 1 88 ? -14.037 -7.114 11.570 1.00 91.12 88 SER A N 1
ATOM 691 C CA . SER A 1 88 ? -14.164 -6.769 10.150 1.00 91.12 88 SER A CA 1
ATOM 692 C C . SER A 1 88 ? -15.483 -6.034 9.929 1.00 91.12 88 SER A C 1
ATOM 694 O O . SER A 1 88 ? -16.553 -6.618 10.092 1.00 91.12 88 SER A O 1
ATOM 696 N N . LEU A 1 89 ? -15.393 -4.751 9.588 1.00 92.62 89 LEU A N 1
ATOM 697 C CA . LEU A 1 89 ? -16.508 -3.807 9.546 1.00 92.62 89 LEU A CA 1
ATOM 698 C C . LEU A 1 89 ? -16.735 -3.291 8.119 1.00 92.62 89 LEU A C 1
ATOM 700 O O . LEU A 1 89 ? -15.774 -2.945 7.425 1.00 92.62 89 LEU A O 1
ATOM 704 N N . SER A 1 90 ? -17.992 -3.200 7.692 1.00 93.56 90 SER A N 1
ATOM 705 C CA . SER A 1 90 ? -18.412 -2.617 6.410 1.00 93.56 90 SER A CA 1
ATOM 706 C C . SER A 1 90 ? -19.340 -1.421 6.627 1.00 93.56 90 SER A C 1
ATOM 708 O O . SER A 1 90 ? -19.968 -1.264 7.675 1.00 93.56 90 SER A O 1
ATOM 710 N N . ASN A 1 91 ? -19.429 -0.565 5.607 1.00 92.31 91 ASN A N 1
ATOM 711 C CA . ASN A 1 91 ? -20.450 0.477 5.528 1.00 92.31 91 ASN A CA 1
ATOM 712 C C . ASN A 1 91 ? -21.603 -0.030 4.641 1.00 92.31 91 ASN A C 1
ATOM 714 O O . ASN A 1 91 ? -21.437 -0.023 3.416 1.00 92.31 91 ASN A O 1
ATOM 718 N N . PRO A 1 92 ? -22.756 -0.439 5.200 1.00 87.75 92 PRO A N 1
ATOM 719 C CA . PRO A 1 92 ? -23.855 -1.009 4.419 1.00 87.75 92 PRO A CA 1
ATOM 720 C C . PRO A 1 92 ? -24.500 0.017 3.475 1.00 87.75 92 PRO A C 1
ATOM 722 O O . PRO A 1 92 ? -24.954 -0.334 2.388 1.00 87.75 92 PRO A O 1
ATOM 725 N N . THR A 1 93 ? -24.500 1.301 3.846 1.00 86.50 93 THR A N 1
ATOM 726 C CA . THR A 1 93 ? -25.165 2.371 3.087 1.00 86.50 93 THR A CA 1
ATOM 727 C C . THR A 1 93 ? -24.401 2.741 1.820 1.00 86.50 93 THR A C 1
ATOM 729 O O . THR A 1 93 ? -24.992 2.907 0.755 1.00 86.50 93 THR A O 1
ATOM 732 N N . SER A 1 94 ? -23.079 2.907 1.924 1.00 86.56 94 SER A N 1
ATOM 733 C CA . SER A 1 94 ? -22.253 3.384 0.803 1.00 86.56 94 SER A CA 1
ATOM 734 C C . SER A 1 94 ? -21.375 2.301 0.170 1.00 86.56 94 SER A C 1
ATOM 736 O O . SER A 1 94 ? -20.828 2.502 -0.918 1.00 86.56 94 SER A O 1
ATOM 738 N N . GLY A 1 95 ? -21.179 1.172 0.858 1.00 87.94 95 GLY A N 1
ATOM 739 C CA . GLY A 1 95 ? -20.187 0.159 0.499 1.00 87.94 95 GLY A CA 1
ATOM 740 C C . GLY A 1 95 ? -18.741 0.668 0.539 1.00 87.94 95 GLY A C 1
ATOM 741 O O . GLY A 1 95 ? -17.858 0.028 -0.033 1.00 87.94 95 GLY A O 1
ATOM 742 N N . ASN A 1 96 ? -18.480 1.847 1.117 1.00 91.44 96 ASN A N 1
ATOM 743 C CA . ASN A 1 96 ? -17.154 2.449 1.208 1.00 91.44 96 ASN A CA 1
ATOM 744 C C . ASN A 1 96 ? -16.827 2.834 2.656 1.00 91.44 96 ASN A C 1
ATOM 746 O O . ASN A 1 96 ? -17.476 3.697 3.250 1.00 91.44 96 ASN A O 1
ATOM 750 N N . THR A 1 97 ? -15.779 2.225 3.204 1.00 90.88 97 THR A N 1
ATOM 751 C CA . THR A 1 97 ? -15.294 2.476 4.569 1.00 90.88 97 THR A CA 1
ATOM 752 C C . THR A 1 97 ? -14.428 3.731 4.676 1.00 90.88 97 THR A C 1
ATOM 754 O O . THR A 1 97 ? -14.060 4.137 5.769 1.00 90.88 97 THR A O 1
ATOM 757 N N . LEU A 1 98 ? -14.124 4.388 3.552 1.00 91.06 98 LEU A N 1
ATOM 758 C CA . LEU A 1 98 ? -13.346 5.633 3.501 1.00 91.06 98 LEU A CA 1
ATOM 759 C C . LEU A 1 98 ? -14.228 6.889 3.489 1.00 91.06 98 LEU A C 1
ATOM 761 O O . LEU A 1 98 ? -13.782 7.950 3.058 1.00 91.06 98 LEU A O 1
ATOM 765 N N . LYS A 1 99 ? -15.498 6.763 3.883 1.00 92.06 99 LYS A N 1
ATOM 766 C CA . LYS A 1 99 ? -16.436 7.884 3.991 1.00 92.06 99 LYS A CA 1
ATOM 767 C C . LYS A 1 99 ? -16.313 8.568 5.342 1.00 92.06 99 LYS A C 1
ATOM 769 O O . LYS A 1 99 ? -16.169 7.881 6.350 1.00 92.06 99 LYS A O 1
ATOM 774 N N . TYR A 1 100 ? -16.396 9.899 5.353 1.00 90.62 100 TYR A N 1
ATOM 775 C CA . TYR A 1 100 ? -16.192 10.692 6.569 1.00 90.62 100 TYR A CA 1
ATOM 776 C C . TYR A 1 100 ? -17.121 10.256 7.709 1.00 90.62 100 TYR A C 1
ATOM 778 O O . TYR A 1 100 ? -16.646 9.945 8.797 1.00 90.62 100 TYR A O 1
ATOM 786 N N . ASP A 1 101 ? -18.424 10.141 7.434 1.00 90.31 101 ASP A N 1
ATOM 787 C CA . ASP A 1 101 ? -19.411 9.795 8.464 1.00 90.31 101 ASP A CA 1
ATOM 788 C C . ASP A 1 101 ? -19.144 8.396 9.060 1.00 90.31 101 ASP A C 1
ATOM 790 O O . ASP A 1 101 ? -19.211 8.209 10.270 1.00 90.31 101 ASP A O 1
ATOM 794 N N . PHE A 1 102 ? -18.731 7.425 8.232 1.00 91.62 102 PHE A N 1
ATOM 795 C CA . PHE A 1 102 ? -18.346 6.090 8.706 1.00 91.62 102 PHE A CA 1
ATOM 796 C C . PHE A 1 102 ? -17.108 6.138 9.602 1.00 91.62 102 PHE A C 1
ATOM 798 O O . PHE A 1 102 ? -17.068 5.500 10.647 1.00 91.62 102 PHE A O 1
ATOM 805 N N . VAL A 1 103 ? -16.091 6.900 9.208 1.00 90.75 103 VAL A N 1
ATOM 806 C CA . VAL A 1 103 ? -14.855 7.041 9.985 1.00 90.75 103 VAL A CA 1
ATOM 807 C C . VAL A 1 103 ? -15.130 7.664 11.353 1.00 90.75 103 VAL A C 1
ATOM 809 O O . VAL A 1 103 ? -14.541 7.218 12.336 1.00 90.75 103 VAL A O 1
ATOM 812 N N . CYS A 1 104 ? -16.067 8.613 11.433 1.00 90.00 104 CYS A N 1
ATOM 813 C CA . CYS A 1 104 ? -16.477 9.218 12.698 1.00 90.00 104 CYS A CA 1
ATOM 814 C C . CYS A 1 104 ? -17.144 8.209 13.641 1.00 90.00 104 CYS A C 1
ATOM 816 O O . CYS A 1 104 ? -16.819 8.143 14.825 1.00 90.00 104 CYS A O 1
ATOM 818 N N . GLU A 1 105 ? -18.043 7.381 13.112 1.00 90.00 105 GLU A N 1
ATOM 819 C CA . GLU A 1 105 ? -18.693 6.307 13.874 1.00 90.00 105 GLU A CA 1
ATOM 820 C C . GLU A 1 105 ? -17.673 5.281 14.387 1.00 90.00 105 GLU A C 1
ATOM 822 O O . GLU A 1 105 ? -17.766 4.800 15.518 1.00 90.00 105 GLU A O 1
ATOM 827 N N . ILE A 1 106 ? -16.649 4.973 13.587 1.00 91.06 106 ILE A N 1
ATOM 828 C CA . ILE A 1 106 ? -15.578 4.073 14.018 1.00 91.06 106 ILE A CA 1
ATOM 829 C C . ILE A 1 106 ? -14.701 4.717 15.095 1.00 91.06 106 ILE A C 1
ATOM 831 O O . ILE A 1 106 ? -14.285 4.019 16.017 1.00 91.06 106 ILE A O 1
ATOM 835 N N . GLU A 1 107 ? -14.414 6.017 15.015 1.00 89.88 107 GLU A N 1
ATOM 836 C CA . GLU A 1 107 ? -13.680 6.719 16.075 1.00 89.88 107 GLU A CA 1
ATOM 837 C C . GLU A 1 107 ? -14.449 6.666 17.404 1.00 89.88 107 GLU A C 1
ATOM 839 O O . GLU A 1 107 ? -13.867 6.358 18.446 1.00 89.88 107 GLU A O 1
ATOM 844 N N . GLN A 1 108 ? -15.771 6.856 17.368 1.00 89.19 108 GLN A N 1
ATOM 845 C CA . GLN A 1 108 ? -16.625 6.694 18.547 1.00 89.19 108 GLN A CA 1
ATOM 846 C C . GLN A 1 108 ? -16.610 5.255 19.077 1.00 89.19 108 GLN A C 1
ATOM 848 O O . GLN A 1 108 ? -16.467 5.042 20.283 1.00 89.19 108 GLN A O 1
ATOM 853 N N . PHE A 1 109 ? -16.709 4.258 18.193 1.00 89.88 109 PHE A N 1
ATOM 854 C CA . PHE A 1 109 ? -16.602 2.847 18.571 1.00 89.88 109 PHE A CA 1
ATOM 855 C C . PHE A 1 109 ? -15.235 2.525 19.195 1.00 89.88 109 PHE A C 1
ATOM 857 O O . PHE A 1 109 ? -15.155 1.820 20.202 1.00 89.88 109 PHE A O 1
ATOM 864 N N . GLN A 1 110 ? -14.154 3.089 18.658 1.00 89.12 110 GLN A N 1
ATOM 865 C CA . GLN A 1 110 ? -12.816 2.937 19.218 1.00 89.12 110 GLN A CA 1
ATOM 866 C C . GLN A 1 110 ? -12.718 3.564 20.616 1.00 89.12 110 GLN A C 1
ATOM 868 O O . GLN A 1 110 ? -12.202 2.921 21.530 1.00 89.12 110 GLN A O 1
ATOM 873 N N . ALA A 1 111 ? -13.266 4.764 20.815 1.00 87.62 111 ALA A N 1
ATOM 874 C CA . ALA A 1 111 ? -13.313 5.401 22.130 1.00 87.62 111 ALA A CA 1
ATOM 875 C C . ALA A 1 111 ? -14.116 4.569 23.153 1.00 87.62 111 ALA A C 1
ATOM 877 O O . ALA A 1 111 ? -13.725 4.467 24.319 1.00 87.62 111 ALA A O 1
ATOM 878 N N . GLN A 1 112 ? -15.204 3.918 22.721 1.00 89.25 112 GLN A N 1
ATOM 879 C CA . GLN A 1 112 ? -15.966 2.984 23.559 1.00 89.25 112 GLN A CA 1
ATOM 880 C C . GLN A 1 112 ? -15.126 1.763 23.958 1.00 89.25 112 GLN A C 1
ATOM 882 O O . GLN A 1 112 ? -15.117 1.399 25.135 1.00 89.25 112 GLN A O 1
ATOM 887 N N . LEU A 1 113 ? -14.373 1.164 23.031 1.00 87.38 113 LEU A N 1
ATOM 888 C CA . LEU A 1 113 ? -13.458 0.060 23.348 1.00 87.38 113 LEU A CA 1
ATOM 889 C C . LEU A 1 113 ? -12.376 0.494 24.348 1.00 87.38 113 LEU A C 1
ATOM 891 O O . LEU A 1 113 ? -12.160 -0.165 25.367 1.00 87.38 113 LEU A O 1
ATOM 895 N N . GLU A 1 114 ? -11.730 1.632 24.099 1.00 86.00 114 GLU A N 1
ATOM 896 C CA . GLU A 1 114 ? -10.659 2.151 24.956 1.00 86.00 114 GLU A CA 1
ATOM 897 C C . GLU A 1 114 ? -11.154 2.465 26.379 1.00 86.00 114 GLU A C 1
ATOM 899 O O . GLU A 1 114 ? -10.439 2.206 27.352 1.00 86.00 114 GLU A O 1
ATOM 904 N N . SER A 1 115 ? -12.410 2.904 26.535 1.00 86.62 115 SER A N 1
ATOM 905 C CA . SER A 1 115 ? -13.026 3.108 27.856 1.00 86.62 115 SER A CA 1
ATOM 906 C C . SER A 1 115 ? -13.127 1.829 28.703 1.00 86.62 115 SER A C 1
ATOM 908 O O . SER A 1 115 ? -13.181 1.903 29.931 1.00 86.62 115 SER A O 1
ATOM 910 N N . GLN A 1 116 ? -13.079 0.649 28.075 1.00 85.12 116 GLN A N 1
ATOM 911 C CA . GLN A 1 116 ? -13.090 -0.659 28.740 1.00 85.12 116 GLN A CA 1
ATOM 912 C C . GLN A 1 116 ? -11.680 -1.219 28.987 1.00 85.12 116 GLN A C 1
ATOM 914 O O . GLN A 1 116 ? -11.516 -2.410 29.248 1.00 85.12 116 GLN A O 1
ATOM 919 N N . SER A 1 117 ? -10.643 -0.371 28.934 1.00 82.44 117 SER A N 1
ATOM 920 C CA . SER A 1 117 ? -9.232 -0.783 29.042 1.00 82.44 117 SER A CA 1
ATOM 921 C C . SER A 1 117 ? -8.785 -1.759 27.943 1.00 82.44 117 SER A C 1
ATOM 923 O O . SER A 1 117 ? -7.882 -2.571 28.162 1.00 82.44 117 SER A O 1
ATOM 925 N N . VAL A 1 118 ? -9.417 -1.690 26.769 1.00 85.69 118 VAL A N 1
ATOM 926 C CA . VAL A 1 118 ? -9.042 -2.454 25.574 1.00 85.69 118 VAL A CA 1
ATOM 927 C C . VAL A 1 118 ? -8.052 -1.627 24.767 1.00 85.69 118 VAL A C 1
ATOM 929 O O . VAL A 1 118 ? -8.254 -0.433 24.555 1.00 85.69 118 VAL A O 1
ATOM 932 N N . VAL A 1 119 ? -6.985 -2.258 24.283 1.00 86.50 119 VAL A N 1
ATOM 933 C CA . VAL A 1 119 ? -6.087 -1.603 23.324 1.00 86.50 119 VAL A CA 1
ATOM 934 C C . VAL A 1 119 ? -6.645 -1.854 21.930 1.00 86.50 119 VAL A C 1
ATOM 936 O O . VAL A 1 119 ? -6.644 -2.993 21.469 1.00 86.50 119 VAL A O 1
ATOM 939 N N . ALA A 1 120 ? -7.123 -0.810 21.257 1.00 86.88 120 ALA A N 1
ATOM 940 C CA . ALA A 1 120 ? -7.606 -0.893 19.884 1.00 86.88 120 ALA A CA 1
ATOM 941 C C . ALA A 1 120 ? -6.546 -0.373 18.903 1.00 86.88 120 ALA A C 1
ATOM 943 O O . ALA A 1 120 ? -5.972 0.702 19.069 1.00 86.88 120 ALA A O 1
ATOM 944 N N . LEU A 1 121 ? -6.290 -1.148 17.855 1.00 86.94 121 LEU A N 1
ATOM 945 C CA . LEU A 1 121 ? -5.415 -0.801 16.750 1.00 86.94 121 LEU A CA 1
ATOM 946 C C . LEU A 1 121 ? -6.249 -0.625 15.482 1.00 86.94 121 LEU A C 1
ATOM 948 O O . LEU A 1 121 ? -6.791 -1.583 14.925 1.00 86.94 121 LEU A O 1
ATOM 952 N N . SER A 1 122 ? -6.300 0.617 15.013 1.00 86.06 122 SER A N 1
ATOM 953 C CA . SER A 1 122 ? -7.064 1.048 13.844 1.00 86.06 122 SER A CA 1
ATOM 954 C C . SER A 1 122 ? -6.223 1.995 12.983 1.00 86.06 122 SER A C 1
ATOM 956 O O . SER A 1 122 ? -5.466 2.801 13.540 1.00 86.06 122 SER A O 1
ATOM 958 N N . PRO A 1 123 ? -6.363 1.974 11.642 1.00 80.75 123 PRO A N 1
ATOM 959 C CA . PRO A 1 123 ? -5.725 2.962 10.772 1.00 80.75 123 PRO A CA 1
ATOM 960 C C . PRO A 1 123 ? -6.252 4.382 11.025 1.00 80.75 123 PRO A C 1
ATOM 962 O O . PRO A 1 123 ? -5.549 5.345 10.737 1.00 80.75 123 PRO A O 1
ATOM 965 N N . ILE A 1 124 ? -7.446 4.525 11.613 1.00 81.62 124 ILE A N 1
ATOM 966 C CA . ILE A 1 124 ? -8.074 5.826 11.888 1.00 81.62 124 ILE A CA 1
ATOM 967 C C . ILE A 1 124 ? -7.321 6.600 12.964 1.00 81.62 124 ILE A C 1
ATOM 969 O O . ILE A 1 124 ? -7.185 7.811 12.860 1.00 81.62 124 ILE A O 1
ATOM 973 N N . SER A 1 125 ? -6.707 5.901 13.921 1.00 75.31 125 SER A N 1
ATOM 974 C CA . SER A 1 125 ? -5.843 6.520 14.936 1.00 75.31 125 SER A CA 1
ATOM 975 C C . SER A 1 125 ? -4.647 7.297 14.352 1.00 75.31 125 SER A C 1
ATOM 977 O O . SER A 1 125 ? -4.027 8.109 15.044 1.00 75.31 125 SER A O 1
ATOM 979 N N . MET A 1 126 ? -4.314 7.049 13.080 1.00 71.12 126 MET A N 1
ATOM 980 C CA . MET A 1 126 ? -3.230 7.701 12.337 1.00 71.12 126 MET A CA 1
ATOM 981 C C . MET A 1 126 ? -3.697 8.965 11.618 1.00 71.12 126 MET A C 1
ATOM 983 O O . MET A 1 126 ? -2.879 9.690 11.046 1.00 71.12 126 MET A O 1
ATOM 987 N N . TRP A 1 127 ? -5.003 9.214 11.599 1.00 77.31 127 TRP A N 1
ATOM 988 C CA . TRP A 1 127 ? -5.600 10.286 10.841 1.00 77.31 127 TRP A CA 1
ATOM 989 C C . TRP A 1 127 ? -6.143 11.386 11.764 1.00 77.31 127 TRP A C 1
ATOM 991 O O . TRP A 1 127 ? -6.773 11.099 12.777 1.00 77.31 127 TRP A O 1
ATOM 1001 N N . PRO A 1 128 ? -5.877 12.662 11.451 1.00 66.56 128 PRO A N 1
ATOM 1002 C CA . PRO A 1 128 ? -6.247 13.778 12.302 1.00 66.56 128 PRO A CA 1
ATOM 1003 C C . PRO A 1 128 ? -7.654 14.263 11.976 1.00 66.56 128 PRO A C 1
ATOM 1005 O O . PRO A 1 128 ? -7.827 15.205 11.199 1.00 66.56 128 PRO A O 1
ATOM 1008 N N . PHE A 1 129 ? -8.663 13.604 12.529 1.00 71.25 129 PHE A N 1
ATOM 1009 C CA . PHE A 1 129 ? -10.044 13.940 12.220 1.00 71.25 129 PHE A CA 1
ATOM 1010 C C . PHE A 1 129 ? -10.735 14.628 13.385 1.00 71.25 129 PHE A C 1
ATOM 1012 O O . PHE A 1 129 ? -10.949 14.011 14.420 1.00 71.25 129 PHE A O 1
ATOM 1019 N N . PRO A 1 130 ? -11.119 15.907 13.237 1.00 71.75 130 PRO A N 1
ATOM 1020 C CA . PRO A 1 130 ? -12.225 16.412 14.024 1.00 71.75 130 PRO A CA 1
ATOM 1021 C C . PRO A 1 130 ? -13.494 15.684 13.561 1.00 71.75 130 PRO A C 1
ATOM 1023 O O . PRO A 1 130 ? -13.929 15.853 12.420 1.00 71.75 130 PRO A O 1
ATOM 1026 N N . CYS A 1 131 ? -14.062 14.849 14.430 1.00 80.19 131 CYS A N 1
ATOM 1027 C CA . CYS A 1 131 ? -15.440 14.382 14.306 1.00 80.19 131 CYS A CA 1
ATOM 1028 C C . CYS A 1 131 ? -16.380 15.533 14.668 1.00 80.19 131 CYS A C 1
ATOM 1030 O O . CYS A 1 131 ? -16.773 15.675 15.826 1.00 80.19 131 CYS A O 1
ATOM 1032 N N . ASP A 1 132 ? -16.695 16.376 13.690 1.00 80.88 132 ASP A N 1
ATOM 1033 C CA . ASP A 1 132 ? -17.621 17.490 13.844 1.00 80.88 132 ASP A CA 1
ATOM 1034 C C . ASP A 1 132 ? -18.863 17.229 12.973 1.00 80.88 132 ASP A C 1
ATOM 1036 O O . ASP A 1 132 ? -18.751 17.169 11.742 1.00 80.88 132 ASP A O 1
ATOM 1040 N N . PRO A 1 133 ? -20.052 17.027 13.572 1.00 74.38 133 PRO A N 1
ATOM 1041 C CA . PRO A 1 133 ? -21.277 16.803 12.810 1.00 74.38 133 PRO A CA 1
ATOM 1042 C C . PRO A 1 133 ? -21.652 17.999 11.920 1.00 74.38 133 PRO A C 1
ATOM 1044 O O . PRO A 1 133 ? -22.304 17.789 10.893 1.00 74.38 133 PRO A O 1
ATOM 1047 N N . ASP A 1 134 ? -21.194 19.210 12.256 1.00 82.69 134 ASP A N 1
ATOM 1048 C CA . ASP A 1 134 ? -21.520 20.452 11.546 1.00 82.69 134 ASP A CA 1
ATOM 1049 C C . ASP A 1 134 ? -20.512 20.793 10.430 1.00 82.69 134 ASP A C 1
ATOM 1051 O O . ASP A 1 134 ? -20.590 21.853 9.799 1.00 82.69 134 ASP A O 1
ATOM 1055 N N . LEU A 1 135 ? -19.568 19.888 10.143 1.00 85.38 135 LEU A N 1
ATOM 1056 C CA . LEU A 1 135 ? -18.562 20.096 9.108 1.00 85.38 135 LEU A CA 1
ATOM 1057 C C . LEU A 1 135 ? -19.203 20.245 7.716 1.00 85.38 135 LEU A C 1
ATOM 1059 O O . LEU A 1 135 ? -20.075 19.466 7.313 1.00 85.38 135 LEU A O 1
ATOM 1063 N N . SER A 1 136 ? -18.720 21.221 6.942 1.00 88.81 136 SER A N 1
ATOM 1064 C CA . SER A 1 136 ? -19.212 21.476 5.588 1.00 88.81 136 SER A CA 1
ATOM 1065 C C . SER A 1 136 ? -19.024 20.250 4.682 1.00 88.81 136 SER A C 1
ATOM 1067 O O . SER A 1 136 ? -18.042 19.515 4.791 1.00 88.81 136 SER A O 1
ATOM 1069 N N . VAL A 1 137 ? -19.938 20.039 3.725 1.00 88.75 137 VAL A N 1
ATOM 1070 C CA . VAL A 1 137 ? -19.820 18.942 2.738 1.00 88.75 137 VAL A CA 1
ATOM 1071 C C . VAL A 1 137 ? -18.482 19.015 1.991 1.00 88.75 137 VAL A C 1
ATOM 1073 O O . VAL A 1 137 ? -17.866 17.990 1.706 1.00 88.75 137 VAL A O 1
ATOM 1076 N N . HIS A 1 138 ? -18.002 20.231 1.720 1.00 89.06 138 HIS A N 1
ATOM 1077 C CA . HIS A 1 138 ? -16.729 20.451 1.047 1.00 89.06 138 HIS A CA 1
ATOM 1078 C C . HIS A 1 138 ? -15.534 19.982 1.887 1.00 89.06 138 HIS A C 1
ATOM 1080 O O . HIS A 1 138 ? -14.645 19.305 1.368 1.00 89.06 138 HIS A O 1
ATOM 1086 N N . ASP A 1 139 ? -15.525 20.281 3.185 1.00 88.38 139 ASP A N 1
ATOM 1087 C CA . ASP A 1 139 ? -14.467 19.840 4.092 1.00 88.38 139 ASP A CA 1
ATOM 1088 C C . ASP A 1 139 ? -14.508 18.327 4.330 1.00 88.38 139 ASP A C 1
ATOM 1090 O O . ASP A 1 139 ? -13.453 17.687 4.322 1.00 88.38 139 ASP A O 1
ATOM 1094 N N . LYS A 1 140 ? -15.705 17.725 4.410 1.00 89.75 140 LYS A N 1
ATOM 1095 C CA . LYS A 1 140 ? -15.857 16.259 4.437 1.00 89.75 140 LYS A CA 1
ATOM 1096 C C . LYS A 1 140 ? -15.191 15.620 3.215 1.00 89.75 140 LYS A C 1
ATOM 1098 O O . LYS A 1 140 ? -14.386 14.699 3.354 1.00 89.75 140 LYS A O 1
ATOM 1103 N N . GLU A 1 141 ? -15.438 16.149 2.015 1.00 89.31 141 GLU A N 1
ATOM 1104 C CA . GLU A 1 141 ? -14.777 15.666 0.796 1.00 89.31 141 GLU A CA 1
ATOM 1105 C C . GLU A 1 141 ? -13.253 15.853 0.818 1.00 89.31 141 GLU A C 1
ATOM 1107 O O . GLU A 1 141 ? -12.525 14.973 0.345 1.00 89.31 141 GLU A O 1
ATOM 1112 N N . LYS A 1 142 ? -12.743 16.975 1.347 1.00 88.19 142 LYS A N 1
ATOM 1113 C CA . LYS A 1 142 ? -11.291 17.181 1.498 1.00 88.19 142 LYS A CA 1
ATOM 1114 C C . LYS A 1 142 ? -10.679 16.115 2.411 1.00 88.19 142 LYS A C 1
ATOM 1116 O O . LYS A 1 142 ? -9.626 15.568 2.076 1.00 88.19 142 LYS A O 1
ATOM 1121 N N . MET A 1 143 ? -11.344 15.771 3.515 1.00 87.62 143 MET A N 1
ATOM 1122 C CA . MET A 1 143 ? -10.892 14.723 4.439 1.00 87.62 143 MET A CA 1
ATOM 1123 C C . MET A 1 143 ? -10.908 13.338 3.783 1.00 87.62 143 MET A C 1
ATOM 1125 O O . MET A 1 143 ? -9.936 12.589 3.902 1.00 87.62 143 MET A O 1
ATOM 1129 N N . GLU A 1 144 ? -11.946 13.016 3.007 1.00 90.19 144 GLU A N 1
ATOM 1130 C CA . GLU A 1 144 ? -12.003 11.770 2.228 1.00 90.19 144 GLU A CA 1
ATOM 1131 C C . GLU A 1 144 ? -10.859 11.659 1.212 1.00 90.19 144 GLU A C 1
ATOM 1133 O O . GLU A 1 144 ? -10.198 10.619 1.102 1.00 90.19 144 GLU A O 1
ATOM 1138 N N . ARG A 1 145 ? -10.560 12.750 0.498 1.00 87.88 145 ARG A N 1
ATOM 1139 C CA . ARG A 1 145 ? -9.419 12.801 -0.430 1.00 87.88 145 ARG A CA 1
ATOM 1140 C C . ARG A 1 145 ? -8.090 12.653 0.305 1.00 87.88 145 ARG A C 1
ATOM 1142 O O . ARG A 1 145 ? -7.203 11.951 -0.183 1.00 87.88 145 ARG A O 1
ATOM 1149 N N . PHE A 1 146 ? -7.961 13.253 1.484 1.00 86.12 146 PHE A N 1
ATOM 1150 C CA . PHE A 1 146 ? -6.776 13.121 2.325 1.00 86.12 146 PHE A CA 1
ATOM 1151 C C . PHE A 1 146 ? -6.556 11.672 2.796 1.00 86.12 146 PHE A C 1
ATOM 1153 O O . PHE A 1 146 ? -5.433 11.170 2.717 1.00 86.12 146 PHE A O 1
ATOM 1160 N N . MET A 1 147 ? -7.614 10.952 3.187 1.00 87.69 147 MET A N 1
ATOM 1161 C CA . MET A 1 147 ? -7.542 9.515 3.503 1.00 87.69 147 MET A CA 1
ATOM 1162 C C . MET A 1 147 ? -7.039 8.691 2.324 1.00 87.69 147 MET A C 1
ATOM 1164 O O . MET A 1 147 ? -6.086 7.918 2.453 1.00 87.69 147 MET A O 1
ATOM 1168 N N . LEU A 1 148 ? -7.651 8.888 1.155 1.00 89.06 148 LEU A N 1
ATOM 1169 C CA . LEU A 1 148 ? -7.258 8.200 -0.072 1.00 89.06 148 LEU A CA 1
ATOM 1170 C C . LEU A 1 148 ? -5.804 8.491 -0.437 1.00 89.06 148 LEU A C 1
ATOM 1172 O O . LEU A 1 148 ? -5.077 7.592 -0.863 1.00 89.06 148 LEU A O 1
ATOM 1176 N N . LYS A 1 149 ? -5.354 9.728 -0.243 1.00 85.44 149 LYS A N 1
ATOM 1177 C CA . LYS A 1 149 ? -3.964 10.117 -0.465 1.00 85.44 149 LYS A CA 1
ATOM 1178 C C . LYS A 1 149 ? -3.016 9.410 0.500 1.00 85.44 149 LYS A C 1
ATOM 1180 O O . LYS A 1 149 ? -2.005 8.876 0.049 1.00 85.44 149 LYS A O 1
ATOM 1185 N N . ASN A 1 150 ? -3.350 9.346 1.788 1.00 83.31 150 ASN A N 1
ATOM 1186 C CA . ASN A 1 150 ? -2.544 8.633 2.783 1.00 83.31 150 ASN A CA 1
ATOM 1187 C C . ASN A 1 150 ? -2.408 7.148 2.457 1.00 83.31 150 ASN A C 1
ATOM 1189 O O . ASN A 1 150 ? -1.293 6.622 2.450 1.00 83.31 150 ASN A O 1
ATOM 1193 N N . LEU A 1 151 ? -3.510 6.494 2.092 1.00 85.88 151 LEU A N 1
ATOM 1194 C CA . LEU A 1 151 ? -3.492 5.102 1.641 1.00 85.88 151 LEU A CA 1
ATOM 1195 C C . LEU A 1 151 ? -2.646 4.927 0.376 1.00 85.88 151 LEU A C 1
ATOM 1197 O O . LEU A 1 151 ? -1.857 3.993 0.270 1.00 85.88 151 LEU A O 1
ATOM 1201 N N . ASN A 1 152 ? -2.762 5.834 -0.590 1.00 83.88 152 ASN A N 1
ATOM 1202 C CA . ASN A 1 152 ? -2.053 5.692 -1.855 1.00 83.88 152 ASN A CA 1
ATOM 1203 C C . ASN A 1 152 ? -0.580 6.099 -1.802 1.00 83.88 152 ASN A C 1
ATOM 1205 O O . ASN A 1 152 ? 0.198 5.538 -2.562 1.00 83.88 152 ASN A O 1
ATOM 1209 N N . HIS A 1 153 ? -0.150 7.016 -0.943 1.00 80.69 153 HIS A N 1
ATOM 1210 C CA . HIS A 1 153 ? 1.209 7.572 -1.028 1.00 80.69 153 HIS A CA 1
ATOM 1211 C C . HIS A 1 153 ? 2.053 7.398 0.230 1.00 80.69 153 HIS A C 1
ATOM 1213 O O . HIS A 1 153 ? 3.276 7.423 0.122 1.00 80.69 153 HIS A O 1
ATOM 1219 N N . HIS A 1 154 ? 1.433 7.204 1.394 1.00 77.69 154 HIS A N 1
ATOM 1220 C CA . HIS A 1 154 ? 2.145 7.206 2.674 1.00 77.69 154 HIS A CA 1
ATOM 1221 C C . HIS A 1 154 ? 2.159 5.835 3.361 1.00 77.69 154 HIS A C 1
ATOM 1223 O O . HIS A 1 154 ? 3.094 5.538 4.101 1.00 77.69 154 HIS A O 1
ATOM 1229 N N . LEU A 1 155 ? 1.170 4.979 3.091 1.00 78.06 155 LEU A N 1
ATOM 1230 C CA . LEU A 1 155 ? 1.086 3.639 3.672 1.00 78.06 155 LEU A CA 1
ATOM 1231 C C . LEU A 1 155 ? 1.657 2.565 2.735 1.00 78.06 155 LEU A C 1
ATOM 1233 O O . LEU A 1 155 ? 1.453 2.592 1.517 1.00 78.06 155 LEU A O 1
ATOM 1237 N N . SER A 1 156 ? 2.364 1.589 3.315 1.00 77.44 156 SER A N 1
ATOM 1238 C CA . SER A 1 156 ? 2.857 0.423 2.578 1.00 77.44 156 SER A CA 1
ATOM 1239 C C . SER A 1 156 ? 1.698 -0.500 2.192 1.00 77.44 156 SER A C 1
ATOM 1241 O O . SER A 1 156 ? 0.683 -0.584 2.884 1.00 77.44 156 SER A O 1
ATOM 1243 N N . ALA A 1 157 ? 1.842 -1.230 1.083 1.00 77.25 157 ALA A N 1
ATOM 1244 C CA . ALA A 1 157 ? 0.800 -2.144 0.610 1.00 77.25 157 ALA A CA 1
ATOM 1245 C C . ALA A 1 157 ? 0.441 -3.231 1.641 1.00 77.25 157 ALA A C 1
ATOM 1247 O O . ALA A 1 157 ? -0.706 -3.667 1.695 1.00 77.25 157 ALA A O 1
ATOM 1248 N N . GLU A 1 158 ? 1.408 -3.653 2.455 1.00 79.31 158 GLU A N 1
ATOM 1249 C CA . GLU A 1 158 ? 1.240 -4.651 3.517 1.00 79.31 158 GLU A CA 1
ATOM 1250 C C . GLU A 1 158 ? 0.378 -4.112 4.660 1.00 79.31 158 GLU A C 1
ATOM 1252 O O . GLU A 1 158 ? -0.586 -4.761 5.060 1.00 79.31 158 GLU A O 1
ATOM 1257 N N . VAL A 1 159 ? 0.655 -2.887 5.117 1.00 82.56 159 VAL A N 1
ATOM 1258 C CA . VAL A 1 159 ? -0.152 -2.218 6.147 1.00 82.56 159 VAL A CA 1
ATOM 1259 C C . VAL A 1 159 ? -1.576 -1.982 5.649 1.00 82.56 159 VAL A C 1
ATOM 1261 O O . VAL A 1 159 ? -2.535 -2.206 6.384 1.00 82.56 159 VAL A O 1
ATOM 1264 N N . ILE A 1 160 ? -1.740 -1.582 4.387 1.00 85.38 160 ILE A N 1
ATOM 1265 C CA . ILE A 1 160 ? -3.073 -1.388 3.809 1.00 85.38 160 ILE A CA 1
ATOM 1266 C C . ILE A 1 160 ? -3.850 -2.708 3.793 1.00 85.38 160 ILE A C 1
ATOM 1268 O O . ILE A 1 160 ? -5.002 -2.723 4.204 1.00 85.38 160 ILE A O 1
ATOM 1272 N N . LYS A 1 161 ? -3.236 -3.817 3.360 1.00 85.19 161 LYS A N 1
ATOM 1273 C CA . LYS A 1 161 ? -3.889 -5.139 3.353 1.00 85.19 161 LYS A CA 1
ATOM 1274 C C . LYS A 1 161 ? -4.267 -5.625 4.752 1.00 85.19 161 LYS A C 1
ATOM 1276 O O . LYS A 1 161 ? -5.245 -6.350 4.890 1.00 85.19 161 LYS A O 1
ATOM 1281 N N . LEU A 1 162 ? -3.501 -5.242 5.775 1.00 85.25 162 LEU A N 1
ATOM 1282 C CA . LEU A 1 162 ? -3.804 -5.602 7.157 1.00 85.25 162 LEU A CA 1
ATOM 1283 C C . LEU A 1 162 ? -5.135 -4.984 7.612 1.00 85.25 162 LEU A C 1
ATOM 1285 O O . LEU A 1 162 ? -5.976 -5.668 8.199 1.00 85.25 162 LEU A O 1
ATOM 1289 N N . PHE A 1 163 ? -5.339 -3.702 7.307 1.00 89.44 163 PHE A N 1
ATOM 1290 C CA . PHE A 1 163 ? -6.484 -2.935 7.796 1.00 89.44 163 PHE A CA 1
ATOM 1291 C C . PHE A 1 163 ? -7.647 -2.813 6.807 1.00 89.44 163 PHE A C 1
ATOM 1293 O O . PHE A 1 163 ? -8.755 -2.534 7.241 1.00 89.44 163 PHE A O 1
ATOM 1300 N N . PHE A 1 164 ? -7.449 -3.018 5.505 1.00 90.50 164 PHE A N 1
ATOM 1301 C CA . PHE A 1 164 ? -8.488 -2.807 4.493 1.00 90.50 164 PHE A CA 1
ATOM 1302 C C . PHE A 1 164 ? -8.686 -4.036 3.607 1.00 90.50 164 PHE A C 1
ATOM 1304 O O . PHE A 1 164 ? -7.732 -4.576 3.042 1.00 90.50 164 PHE A O 1
ATOM 1311 N N . GLY A 1 165 ? -9.949 -4.435 3.446 1.00 87.12 165 GLY A N 1
ATOM 1312 C CA . GLY A 1 165 ? -10.391 -5.487 2.527 1.00 87.12 165 GLY A CA 1
ATOM 1313 C C . GLY A 1 165 ? -11.244 -4.933 1.381 1.00 87.12 165 GLY A C 1
ATOM 1314 O O . GLY A 1 165 ? -11.638 -3.762 1.387 1.00 87.12 165 GLY A O 1
ATOM 1315 N N . ASP A 1 166 ? -11.499 -5.768 0.371 1.00 86.94 166 ASP A N 1
ATOM 1316 C CA . ASP A 1 166 ? -12.327 -5.441 -0.803 1.00 86.94 166 ASP A CA 1
ATOM 1317 C C . ASP A 1 166 ? -11.964 -4.108 -1.474 1.00 86.94 166 ASP A C 1
ATOM 1319 O O . ASP A 1 166 ? -12.803 -3.274 -1.825 1.00 86.94 166 ASP A O 1
ATOM 1323 N N . MET A 1 167 ? -10.660 -3.885 -1.634 1.00 88.19 167 MET A N 1
ATOM 1324 C CA . MET A 1 167 ? -10.133 -2.661 -2.223 1.00 88.19 167 MET A CA 1
ATOM 1325 C C . MET A 1 167 ? -10.389 -2.608 -3.726 1.00 88.19 167 MET A C 1
ATOM 1327 O O . MET A 1 167 ? -9.911 -3.458 -4.484 1.00 88.19 167 MET A O 1
ATOM 1331 N N . LYS A 1 168 ? -11.025 -1.530 -4.186 1.00 87.00 168 LYS A N 1
ATOM 1332 C CA . LYS A 1 168 ? -11.139 -1.233 -5.615 1.00 87.00 168 LYS A CA 1
ATOM 1333 C C . LYS A 1 168 ? -10.060 -0.247 -6.038 1.00 87.00 168 LYS A C 1
ATOM 1335 O O . LYS A 1 168 ? -9.819 0.773 -5.387 1.00 87.00 168 LYS A O 1
ATOM 1340 N N . LYS A 1 169 ? -9.414 -0.557 -7.163 1.00 83.75 169 LYS A N 1
ATOM 1341 C CA . LYS A 1 169 ? -8.301 0.222 -7.710 1.00 83.75 169 LYS A CA 1
ATOM 1342 C C . LYS A 1 169 ? -8.605 0.722 -9.115 1.00 83.75 169 LYS A C 1
ATOM 1344 O O . LYS A 1 169 ? -9.237 0.024 -9.905 1.00 83.75 169 LYS A O 1
ATOM 1349 N N . ARG A 1 170 ? -8.113 1.916 -9.439 1.00 81.31 170 ARG A N 1
ATOM 1350 C CA . ARG A 1 170 ? -8.113 2.501 -10.784 1.00 81.31 170 ARG A CA 1
ATOM 1351 C C . ARG A 1 170 ? -6.720 3.056 -11.044 1.00 81.31 170 ARG A C 1
ATOM 1353 O O . ARG A 1 170 ? -6.233 3.852 -10.253 1.00 81.31 170 ARG A O 1
ATOM 1360 N N . ASN A 1 171 ? -6.067 2.616 -12.121 1.00 76.75 171 ASN A N 1
ATOM 1361 C CA . ASN A 1 171 ? -4.679 2.990 -12.431 1.00 76.75 171 ASN A CA 1
ATOM 1362 C C . ASN A 1 171 ? -3.724 2.782 -11.237 1.00 76.75 171 ASN A C 1
ATOM 1364 O O . ASN A 1 171 ? -2.973 3.682 -10.884 1.00 76.75 171 ASN A O 1
ATOM 1368 N N . HIS A 1 172 ? -3.799 1.620 -10.577 1.00 73.88 172 HIS A N 1
ATOM 1369 C CA . HIS A 1 172 ? -3.016 1.265 -9.376 1.00 73.88 172 HIS A CA 1
ATOM 1370 C C . HIS A 1 172 ? -3.312 2.068 -8.099 1.00 73.88 172 HIS A C 1
ATOM 1372 O O . HIS A 1 172 ? -2.866 1.665 -7.026 1.00 73.88 172 HIS A O 1
ATOM 1378 N N . LEU A 1 173 ? -4.140 3.111 -8.172 1.00 80.94 173 LEU A N 1
ATOM 1379 C CA . LEU A 1 173 ? -4.581 3.882 -7.015 1.00 80.94 173 LEU A CA 1
ATOM 1380 C C . LEU A 1 173 ? -5.872 3.300 -6.439 1.00 80.94 173 LEU A C 1
ATOM 1382 O O . LEU A 1 173 ? -6.816 2.988 -7.168 1.00 80.94 173 LEU A O 1
ATOM 1386 N N . ILE A 1 174 ? -5.911 3.152 -5.122 1.00 87.12 174 ILE A N 1
ATOM 1387 C CA . ILE A 1 174 ? -7.100 2.786 -4.356 1.00 87.12 174 ILE A CA 1
ATOM 1388 C C . ILE A 1 174 ? -8.061 3.971 -4.400 1.00 87.12 174 ILE A C 1
ATOM 1390 O O . ILE A 1 174 ? -7.662 5.095 -4.101 1.00 87.12 174 ILE A O 1
ATOM 1394 N N . TYR A 1 175 ? -9.314 3.721 -4.773 1.00 89.75 175 TYR A N 1
ATOM 1395 C CA . TYR A 1 175 ? -10.373 4.738 -4.734 1.00 89.75 175 TYR A CA 1
ATOM 1396 C C . TYR A 1 175 ? -11.524 4.368 -3.788 1.00 89.75 175 TYR A C 1
ATOM 1398 O O . TYR A 1 175 ? -12.345 5.221 -3.465 1.00 89.75 175 TYR A O 1
ATOM 1406 N N . GLN A 1 176 ? -11.598 3.108 -3.355 1.00 91.62 176 GLN A N 1
ATOM 1407 C CA . GLN A 1 176 ? -12.626 2.598 -2.450 1.00 91.62 176 GLN A CA 1
ATOM 1408 C C . GLN A 1 176 ? -12.076 1.394 -1.675 1.00 91.62 176 GLN A C 1
ATOM 1410 O O . GLN A 1 176 ? -11.328 0.589 -2.240 1.00 91.62 176 GLN A O 1
ATOM 1415 N N . ALA A 1 177 ? -12.489 1.253 -0.416 1.00 92.19 177 ALA A N 1
ATOM 1416 C CA . ALA A 1 177 ? -12.308 0.045 0.388 1.00 92.19 177 ALA A CA 1
ATOM 1417 C C . ALA A 1 177 ? -13.673 -0.410 0.921 1.00 92.19 177 ALA A C 1
ATOM 1419 O O . ALA A 1 177 ? -14.459 0.423 1.371 1.00 92.19 177 ALA A O 1
ATOM 1420 N N . GLY A 1 178 ? -13.980 -1.703 0.805 1.00 90.19 178 GLY A N 1
ATOM 1421 C CA . GLY A 1 178 ? -15.267 -2.259 1.243 1.00 90.19 178 GLY A CA 1
ATOM 1422 C C . GLY A 1 178 ? -15.275 -2.692 2.708 1.00 90.19 178 GLY A C 1
ATOM 1423 O O . GLY A 1 178 ? -16.313 -2.615 3.360 1.00 90.19 178 GLY A O 1
ATOM 1424 N N . LEU A 1 179 ? -14.112 -3.092 3.230 1.00 91.94 179 LEU A N 1
ATOM 1425 C CA . LEU A 1 179 ? -13.951 -3.591 4.593 1.00 91.94 179 LEU A CA 1
ATOM 1426 C C . LEU A 1 179 ? -12.860 -2.822 5.334 1.00 91.94 179 LEU A C 1
ATOM 1428 O O . LEU A 1 179 ? -11.822 -2.487 4.756 1.00 91.94 179 LEU A O 1
ATOM 1432 N N . LEU A 1 180 ? -13.091 -2.591 6.621 1.00 93.19 180 LEU A N 1
ATOM 1433 C CA . LEU A 1 180 ? -12.138 -2.057 7.583 1.00 93.19 180 LEU A CA 1
ATOM 1434 C C . LEU A 1 180 ? -11.937 -3.090 8.696 1.00 93.19 180 LEU A C 1
ATOM 1436 O O . LEU A 1 180 ? -12.890 -3.495 9.353 1.00 93.19 180 LEU A O 1
ATOM 1440 N N . ASN A 1 181 ? -10.694 -3.496 8.921 1.00 91.25 181 ASN A N 1
ATOM 1441 C CA . ASN A 1 181 ? -10.308 -4.381 10.007 1.00 91.25 181 ASN A CA 1
ATOM 1442 C C . ASN A 1 181 ? -9.771 -3.554 11.176 1.00 91.25 181 ASN A C 1
ATOM 1444 O O . ASN A 1 181 ? -8.859 -2.747 10.996 1.00 91.25 181 ASN A O 1
ATOM 1448 N N . ILE A 1 182 ? -10.291 -3.800 12.373 1.00 90.56 182 ILE A N 1
ATOM 1449 C CA . ILE A 1 182 ? -9.787 -3.238 13.629 1.00 90.56 182 ILE A CA 1
ATOM 1450 C C . ILE A 1 182 ? -9.325 -4.399 14.496 1.00 90.56 182 ILE A C 1
ATOM 1452 O O . ILE A 1 182 ? -10.054 -5.375 14.677 1.00 90.56 182 ILE A O 1
ATOM 1456 N N . PHE A 1 183 ? -8.112 -4.300 15.029 1.00 89.31 183 PHE A N 1
ATOM 1457 C CA . PHE A 1 183 ? -7.557 -5.312 15.922 1.00 89.31 183 PHE A CA 1
ATOM 1458 C C . PHE A 1 183 ? -7.643 -4.795 17.346 1.00 89.31 183 PHE A C 1
ATOM 1460 O O . PHE A 1 183 ? -7.085 -3.748 17.654 1.00 89.31 183 PHE A O 1
ATOM 1467 N N . ALA A 1 184 ? -8.339 -5.510 18.212 1.00 89.19 184 ALA A N 1
ATOM 1468 C CA . ALA A 1 184 ? -8.522 -5.119 19.597 1.00 89.19 184 ALA A CA 1
ATOM 1469 C C . ALA A 1 184 ? -7.970 -6.199 20.525 1.00 89.19 184 ALA A C 1
ATOM 1471 O O . ALA A 1 184 ? -8.133 -7.396 20.275 1.00 89.19 184 ALA A O 1
ATOM 1472 N N . PHE A 1 185 ? -7.308 -5.760 21.590 1.00 88.81 185 PHE A N 1
ATOM 1473 C CA . PHE A 1 185 ? -6.639 -6.623 22.552 1.00 88.81 185 PHE A CA 1
ATOM 1474 C C . PHE A 1 185 ? -7.334 -6.528 23.908 1.00 88.81 185 PHE A C 1
ATOM 1476 O O . PHE A 1 185 ? -7.313 -5.481 24.560 1.00 88.81 185 PHE A O 1
ATOM 1483 N N . PHE A 1 186 ? -7.948 -7.635 24.312 1.00 86.81 186 PHE A N 1
ATOM 1484 C CA . PHE A 1 186 ? -8.769 -7.765 25.507 1.00 86.81 186 PHE A CA 1
ATOM 1485 C C . PHE A 1 186 ? -8.013 -8.498 26.606 1.00 86.81 186 PHE A C 1
ATOM 1487 O O . PHE A 1 186 ? -7.236 -9.426 26.358 1.00 86.81 186 PHE A O 1
ATOM 1494 N N . LYS A 1 187 ? -8.303 -8.124 27.852 1.00 84.56 187 LYS A N 1
ATOM 1495 C CA . LYS A 1 187 ? -8.014 -9.004 28.985 1.00 84.56 187 LYS A CA 1
ATOM 1496 C C . LYS A 1 187 ? -8.958 -10.217 28.925 1.00 84.56 187 LYS A C 1
ATOM 1498 O O . LYS A 1 187 ? -10.070 -10.062 28.426 1.00 84.56 187 LYS A O 1
ATOM 1503 N N . PRO A 1 188 ? -8.556 -11.389 29.447 1.00 76.94 188 PRO A N 1
ATOM 1504 C CA . PRO A 1 188 ? -9.323 -12.633 29.320 1.00 76.94 188 PRO A CA 1
ATOM 1505 C C . PRO A 1 188 ? -10.783 -12.553 29.789 1.00 76.94 188 PRO A C 1
ATOM 1507 O O . PRO A 1 188 ? -11.621 -13.284 29.277 1.00 76.94 188 PRO A O 1
ATOM 1510 N N . ASP A 1 189 ? -11.083 -11.645 30.720 1.00 78.31 189 ASP A N 1
ATOM 1511 C CA . ASP A 1 189 ? -12.393 -11.533 31.370 1.00 78.31 189 ASP A CA 1
ATOM 1512 C C . ASP A 1 189 ? -13.317 -10.467 30.748 1.00 78.31 189 ASP A C 1
ATOM 1514 O O . ASP A 1 189 ? -14.426 -10.254 31.239 1.00 78.31 189 ASP A O 1
ATOM 1518 N N . VAL A 1 190 ? -12.877 -9.762 29.698 1.00 78.44 190 VAL A N 1
ATOM 1519 C CA . VAL A 1 190 ? -13.667 -8.699 29.051 1.00 78.44 190 VAL A CA 1
ATOM 1520 C C . VAL A 1 190 ? -14.301 -9.246 27.769 1.00 78.44 190 VAL A C 1
ATOM 1522 O O . VAL A 1 190 ? -13.562 -9.601 26.849 1.00 78.44 190 VAL A O 1
ATOM 1525 N N . PRO A 1 191 ? -15.644 -9.315 27.671 1.00 80.50 191 PRO A N 1
ATOM 1526 C CA . PRO A 1 191 ? -16.301 -9.788 26.459 1.00 80.50 191 PRO A CA 1
ATOM 1527 C C . PRO A 1 191 ? -16.122 -8.791 25.299 1.00 80.50 191 PRO A C 1
ATOM 1529 O O . PRO A 1 191 ? -16.053 -7.581 25.537 1.00 80.50 191 PRO A O 1
ATOM 1532 N N . PRO A 1 192 ? -16.080 -9.269 24.043 1.00 79.19 192 PRO A N 1
ATOM 1533 C CA . PRO A 1 192 ? -16.000 -8.397 22.876 1.00 79.19 192 PRO A CA 1
ATOM 1534 C C . PRO A 1 192 ? -17.249 -7.511 22.762 1.00 79.19 192 PRO A C 1
ATOM 1536 O O . PRO A 1 192 ? -18.382 -7.977 22.903 1.00 79.19 192 PRO A O 1
ATOM 1539 N N . LEU A 1 193 ? -17.040 -6.219 22.499 1.00 82.38 193 LEU A N 1
ATOM 1540 C CA . LEU A 1 193 ? -18.115 -5.248 22.308 1.00 82.38 193 LEU A CA 1
ATOM 1541 C C . LEU A 1 193 ? -18.629 -5.321 20.867 1.00 82.38 193 LEU A C 1
ATOM 1543 O O . LEU A 1 193 ? -17.848 -5.248 19.919 1.00 82.38 193 LEU A O 1
ATOM 1547 N N . LEU A 1 194 ? -19.945 -5.408 20.690 1.00 83.31 194 LEU A N 1
ATOM 1548 C CA . LEU A 1 194 ? -20.562 -5.335 19.367 1.00 83.31 194 LEU A CA 1
ATOM 1549 C C . LEU A 1 194 ? -20.857 -3.871 18.999 1.00 83.31 194 LEU A C 1
ATOM 1551 O O . LEU A 1 194 ? -21.329 -3.118 19.856 1.00 83.31 194 LEU A O 1
ATOM 1555 N N . PRO A 1 195 ? -20.602 -3.451 17.746 1.00 81.19 195 PRO A N 1
ATOM 1556 C CA . PRO A 1 195 ? -20.940 -2.106 17.300 1.00 81.19 195 PRO A CA 1
ATOM 1557 C C . PRO A 1 195 ? -22.462 -1.918 17.314 1.00 81.19 195 PRO A C 1
ATOM 1559 O O . PRO A 1 195 ? -23.204 -2.735 16.776 1.00 81.19 195 PRO A O 1
ATOM 1562 N N . ASN A 1 196 ? -22.926 -0.830 17.929 1.00 77.00 196 ASN A N 1
ATOM 1563 C CA . ASN A 1 196 ? -24.345 -0.482 18.029 1.00 77.00 196 ASN A CA 1
ATOM 1564 C C . ASN A 1 196 ? -24.651 0.775 17.197 1.00 77.00 196 ASN A C 1
ATOM 1566 O O . ASN A 1 196 ? -25.073 1.797 17.733 1.00 77.00 196 ASN A O 1
ATOM 1570 N N . SER A 1 197 ? -24.364 0.722 15.894 1.00 79.31 197 SER A N 1
ATOM 1571 C CA . SER A 1 197 ? -24.599 1.828 14.960 1.00 79.31 197 SER A CA 1
ATOM 1572 C C . SER A 1 197 ? -25.199 1.316 13.657 1.00 79.31 197 SER A C 1
ATOM 1574 O O . SER A 1 197 ? -24.800 0.279 13.141 1.00 79.31 197 SER A O 1
ATOM 1576 N N . SER A 1 198 ? -26.144 2.072 13.098 1.00 74.81 198 SER A N 1
ATOM 1577 C CA . SER A 1 198 ? -26.766 1.753 11.804 1.00 74.81 198 SER A CA 1
ATOM 1578 C C . SER A 1 198 ? -25.816 1.916 10.609 1.00 74.81 198 SER A C 1
ATOM 1580 O O . SER A 1 198 ? -26.090 1.385 9.534 1.00 74.81 198 SER A O 1
ATOM 1582 N N . MET A 1 199 ? -24.699 2.632 10.786 1.00 77.88 199 MET A N 1
ATOM 1583 C CA . MET A 1 199 ? -23.699 2.861 9.736 1.00 77.88 199 MET A CA 1
ATOM 1584 C C . MET A 1 199 ? -22.558 1.837 9.740 1.00 77.88 199 MET A C 1
ATOM 1586 O O . MET A 1 199 ? -21.756 1.832 8.805 1.00 77.88 199 MET A O 1
ATOM 1590 N N . ILE A 1 200 ? -22.477 0.986 10.766 1.00 85.38 200 ILE A N 1
ATOM 1591 C CA . ILE A 1 200 ? -21.435 -0.029 10.915 1.00 85.38 200 ILE A CA 1
ATOM 1592 C C . ILE A 1 200 ? -22.094 -1.401 10.892 1.00 85.38 200 ILE A C 1
ATOM 1594 O O . ILE A 1 200 ? -22.850 -1.757 11.791 1.00 85.38 200 ILE A O 1
ATOM 1598 N N . GLU A 1 201 ? -21.753 -2.201 9.892 1.00 85.69 201 GLU A N 1
ATOM 1599 C CA . GLU A 1 201 ? -22.119 -3.611 9.855 1.00 85.69 201 GLU A CA 1
ATOM 1600 C C . GLU A 1 201 ? -20.900 -4.458 10.240 1.00 85.69 201 GLU A C 1
ATOM 1602 O O . GLU A 1 201 ? -19.812 -4.318 9.675 1.00 85.69 201 GLU A O 1
ATOM 1607 N N . LEU A 1 202 ? -21.070 -5.331 11.237 1.00 85.81 202 LEU A N 1
ATOM 1608 C CA . LEU A 1 202 ? -20.060 -6.315 11.614 1.00 85.81 202 LEU A CA 1
ATOM 1609 C C . LEU A 1 202 ? -20.160 -7.513 10.669 1.00 85.81 202 LEU A C 1
ATOM 1611 O O . LEU A 1 202 ? -21.069 -8.329 10.787 1.00 85.81 202 LEU A O 1
ATOM 1615 N N . VAL A 1 203 ? -19.202 -7.622 9.753 1.00 75.25 203 VAL A N 1
ATOM 1616 C CA . VAL A 1 203 ? -19.148 -8.699 8.755 1.00 75.25 203 VAL A CA 1
ATOM 1617 C C . VAL A 1 203 ? -18.583 -9.974 9.362 1.00 75.25 203 VAL A C 1
ATOM 1619 O O . VAL A 1 203 ? -19.088 -11.064 9.111 1.00 75.25 203 VAL A O 1
ATOM 1622 N N . ALA A 1 204 ? -17.529 -9.846 10.169 1.00 73.25 204 ALA A N 1
ATOM 1623 C CA . ALA A 1 204 ? -16.945 -10.989 10.849 1.00 73.25 204 ALA A CA 1
ATOM 1624 C C . ALA A 1 204 ? -16.227 -10.592 12.1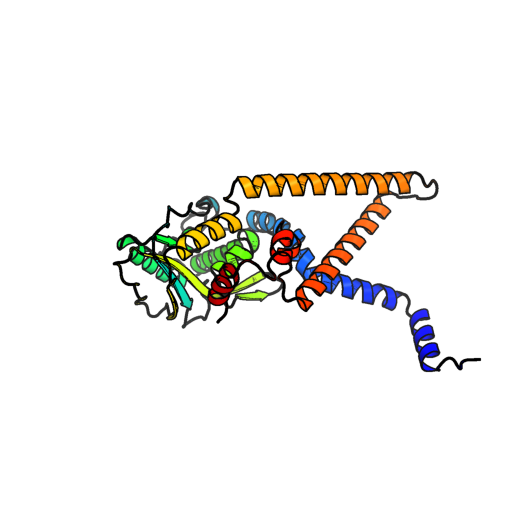39 1.00 73.25 204 ALA A C 1
ATOM 1626 O O . ALA A 1 204 ? -15.568 -9.551 12.215 1.00 73.25 204 ALA A O 1
ATOM 1627 N N . LEU A 1 205 ? -16.309 -11.487 13.121 1.00 77.25 205 LEU A N 1
ATOM 1628 C CA . LEU A 1 205 ? -15.567 -11.434 14.371 1.00 77.25 205 LEU A CA 1
ATOM 1629 C C . LEU A 1 205 ? -14.654 -12.656 14.427 1.00 77.25 205 LEU A C 1
ATOM 1631 O O . LEU A 1 205 ? -15.141 -13.784 14.412 1.00 77.25 205 LEU A O 1
ATOM 1635 N N . HIS A 1 206 ? -13.343 -12.435 14.450 1.00 76.25 206 HIS A N 1
ATOM 1636 C CA . HIS A 1 206 ? -12.378 -13.526 14.577 1.00 76.25 206 HIS A CA 1
ATOM 1637 C C . HIS A 1 206 ? -11.633 -13.393 15.896 1.00 76.25 206 HIS A C 1
ATOM 1639 O O . HIS A 1 206 ? -10.909 -12.417 16.104 1.00 76.25 206 HIS A O 1
ATOM 1645 N N . GLU A 1 207 ? -11.798 -14.381 16.765 1.00 74.56 207 GLU A N 1
ATOM 1646 C CA . GLU A 1 207 ? -11.105 -14.465 18.045 1.00 74.56 207 GLU A CA 1
ATOM 1647 C C . GLU A 1 207 ? -9.831 -15.301 17.886 1.00 74.56 207 GLU A C 1
ATOM 1649 O O . GLU A 1 207 ? -9.817 -16.344 17.232 1.00 74.56 207 GLU A O 1
ATOM 1654 N N . GLY A 1 208 ? -8.719 -14.817 18.434 1.00 64.44 208 GLY A N 1
ATOM 1655 C CA . GLY A 1 208 ? -7.470 -15.562 18.452 1.00 64.44 208 GLY A CA 1
ATOM 1656 C C . GLY A 1 208 ? -7.500 -16.636 19.535 1.00 64.44 208 GLY A C 1
ATOM 1657 O O . GLY A 1 208 ? -7.444 -16.307 20.715 1.00 64.44 208 GLY A O 1
ATOM 1658 N N . ASP A 1 209 ? -7.470 -17.910 19.137 1.00 60.19 209 ASP A N 1
ATOM 1659 C CA . ASP A 1 209 ? -7.538 -19.082 20.034 1.00 60.19 209 ASP A CA 1
ATOM 1660 C C . ASP A 1 209 ? -6.386 -19.203 21.061 1.00 60.19 209 ASP A C 1
ATOM 1662 O O . ASP A 1 209 ? -6.340 -20.148 21.849 1.00 60.19 209 ASP A O 1
ATOM 1666 N N . SER A 1 210 ? -5.393 -18.305 21.053 1.00 63.94 210 SER A N 1
ATOM 1667 C CA . SER A 1 210 ? -4.273 -18.378 21.996 1.00 63.94 210 SER A CA 1
ATOM 1668 C C . SER A 1 210 ? -3.664 -17.018 22.319 1.00 63.94 210 SER A C 1
ATOM 1670 O O . SER A 1 210 ? -3.471 -16.182 21.438 1.00 63.94 210 SER A O 1
ATOM 1672 N N . SER A 1 211 ? -3.216 -16.856 23.565 1.00 65.56 211 SER A N 1
ATOM 1673 C CA . SER A 1 211 ? -2.416 -15.714 24.037 1.00 65.56 211 SER A CA 1
ATOM 1674 C C . SER A 1 211 ? -1.070 -15.545 23.315 1.00 65.56 211 SER A C 1
ATOM 1676 O O . SER A 1 211 ? -0.409 -14.522 23.466 1.00 65.56 211 SER A O 1
ATOM 1678 N N . LYS A 1 212 ? -0.652 -16.533 22.511 1.00 75.50 212 LYS A N 1
ATOM 1679 C CA . LYS A 1 212 ? 0.511 -16.428 21.617 1.00 75.50 212 LYS A CA 1
ATOM 1680 C C . LYS A 1 212 ? 0.199 -15.633 20.347 1.00 75.50 212 LYS A C 1
ATOM 1682 O O . LYS A 1 212 ? 1.097 -15.000 19.805 1.00 75.50 212 LYS A O 1
ATOM 1687 N N . ALA A 1 213 ? -1.060 -15.612 19.901 1.00 77.19 213 ALA A N 1
ATOM 1688 C CA . ALA A 1 213 ? -1.459 -14.923 18.675 1.00 77.19 213 ALA A CA 1
ATOM 1689 C C . ALA A 1 213 ? -1.262 -13.401 18.764 1.00 77.19 213 ALA A C 1
ATOM 1691 O O . ALA A 1 213 ? -0.883 -12.779 17.776 1.00 77.19 213 ALA A O 1
ATOM 1692 N N . SER A 1 214 ? -1.464 -12.801 19.941 1.00 79.50 214 SER A N 1
ATOM 1693 C CA . SER A 1 214 ? -1.232 -11.369 20.170 1.00 79.50 214 SER A CA 1
ATOM 1694 C C . SER A 1 214 ? 0.254 -11.002 20.135 1.00 79.50 214 SER A C 1
ATOM 1696 O O . SER A 1 214 ? 0.616 -9.980 19.550 1.00 79.50 214 SER A O 1
ATOM 1698 N N . ALA A 1 215 ? 1.126 -11.852 20.687 1.00 80.38 215 ALA A N 1
ATOM 1699 C CA . ALA A 1 215 ? 2.577 -11.682 20.606 1.00 80.38 215 ALA A CA 1
ATOM 1700 C C . ALA A 1 215 ? 3.098 -11.860 19.167 1.00 80.38 215 ALA A C 1
ATOM 1702 O O . ALA A 1 215 ? 3.875 -11.041 18.678 1.00 80.38 215 ALA A O 1
ATOM 1703 N N . ASP A 1 216 ? 2.625 -12.880 18.448 1.00 81.75 216 ASP A N 1
ATOM 1704 C CA . ASP A 1 216 ? 2.996 -13.088 17.043 1.00 81.75 216 ASP A CA 1
ATOM 1705 C C . ASP A 1 216 ? 2.520 -11.921 16.161 1.00 81.75 216 ASP A C 1
ATOM 1707 O O . ASP A 1 216 ? 3.266 -11.435 15.303 1.00 81.75 216 ASP A O 1
ATOM 1711 N N . PHE A 1 217 ? 1.307 -11.416 16.407 1.00 83.88 217 PHE A N 1
ATOM 1712 C CA . PHE A 1 217 ? 0.779 -10.242 15.719 1.00 83.88 217 PHE A CA 1
ATOM 1713 C C . PHE A 1 217 ? 1.601 -8.985 16.011 1.00 83.88 217 PHE A C 1
ATOM 1715 O O . PHE A 1 217 ? 1.905 -8.238 15.083 1.00 83.88 217 PHE A O 1
ATOM 1722 N N . SER A 1 218 ? 1.987 -8.736 17.265 1.00 82.69 218 SER A N 1
ATOM 1723 C CA . SER A 1 218 ? 2.767 -7.543 17.615 1.00 82.69 218 SER A CA 1
ATOM 1724 C C . SER A 1 218 ? 4.139 -7.549 16.934 1.00 82.69 218 SER A C 1
ATOM 1726 O O . SER A 1 218 ? 4.558 -6.526 16.383 1.00 82.69 218 SER A O 1
ATOM 1728 N N . HIS A 1 219 ? 4.796 -8.711 16.864 1.00 79.62 219 HIS A N 1
ATOM 1729 C CA . HIS A 1 219 ? 6.037 -8.892 16.111 1.00 79.62 219 HIS A CA 1
ATOM 1730 C C . HIS A 1 219 ? 5.844 -8.681 14.607 1.00 79.62 219 HIS A C 1
ATOM 1732 O O . HIS A 1 219 ? 6.647 -7.985 13.976 1.00 79.62 219 HIS A O 1
ATOM 1738 N N . TYR A 1 220 ? 4.779 -9.244 14.033 1.00 80.62 220 TYR A N 1
ATOM 1739 C CA . TYR A 1 220 ? 4.439 -9.051 12.625 1.00 80.62 220 TYR A CA 1
ATOM 1740 C C . TYR A 1 220 ? 4.173 -7.573 12.309 1.00 80.62 220 TYR A C 1
ATOM 1742 O O . TYR A 1 220 ? 4.769 -7.014 11.386 1.00 80.62 220 TYR A O 1
ATOM 1750 N N . TYR A 1 221 ? 3.358 -6.911 13.127 1.00 81.56 221 TYR A N 1
ATOM 1751 C CA . TYR A 1 221 ? 3.023 -5.500 12.992 1.00 81.56 221 TYR A CA 1
ATOM 1752 C C . TYR A 1 221 ? 4.263 -4.600 13.103 1.00 81.56 221 TYR A C 1
ATOM 1754 O O . TYR A 1 221 ? 4.462 -3.696 12.287 1.00 81.56 221 TYR A O 1
ATOM 1762 N N . ALA A 1 222 ? 5.152 -4.873 14.063 1.00 79.12 222 ALA A N 1
ATOM 1763 C CA . ALA A 1 222 ? 6.422 -4.160 14.205 1.00 79.12 222 ALA A CA 1
ATOM 1764 C C . ALA A 1 222 ? 7.354 -4.356 12.994 1.00 79.12 222 ALA A C 1
ATOM 1766 O O . ALA A 1 222 ? 8.107 -3.444 12.641 1.00 79.12 222 ALA A O 1
ATOM 1767 N N . SER A 1 223 ? 7.294 -5.524 12.347 1.00 77.06 223 SER A N 1
ATOM 1768 C CA . SER A 1 223 ? 8.050 -5.810 11.126 1.00 77.06 223 SER A CA 1
ATOM 1769 C C . SER A 1 223 ? 7.528 -5.004 9.935 1.00 77.06 223 SER A C 1
ATOM 1771 O O . SER A 1 223 ? 8.309 -4.300 9.300 1.00 77.06 223 SER A O 1
ATOM 1773 N N . ILE A 1 224 ? 6.221 -5.050 9.649 1.00 76.44 224 ILE A N 1
ATOM 1774 C CA . ILE A 1 224 ? 5.634 -4.367 8.475 1.00 76.44 224 ILE A CA 1
ATOM 1775 C C . ILE A 1 224 ? 5.635 -2.835 8.602 1.00 76.44 224 ILE A C 1
ATOM 1777 O O . ILE A 1 224 ? 5.633 -2.124 7.599 1.00 76.44 224 ILE A O 1
ATOM 1781 N N . THR A 1 225 ? 5.645 -2.309 9.831 1.00 74.56 225 THR A N 1
ATOM 1782 C CA . THR A 1 225 ? 5.741 -0.861 10.095 1.00 74.56 225 THR A CA 1
ATOM 1783 C C . THR A 1 225 ? 7.184 -0.353 10.096 1.00 74.56 225 THR A C 1
ATOM 1785 O O . THR A 1 225 ? 7.403 0.843 10.285 1.00 74.56 225 THR A O 1
ATOM 1788 N N . GLY A 1 226 ? 8.177 -1.231 9.892 1.00 69.00 226 GLY A N 1
ATOM 1789 C CA . GLY A 1 226 ? 9.590 -0.850 9.887 1.00 69.00 226 GLY A CA 1
ATOM 1790 C C . GLY A 1 226 ? 10.055 -0.332 11.247 1.00 69.00 226 GLY A C 1
ATOM 1791 O O . GLY A 1 226 ? 10.876 0.578 11.320 1.00 69.00 226 GLY A O 1
ATOM 1792 N N . LYS A 1 227 ? 9.507 -0.860 12.343 1.00 69.50 227 LYS A N 1
ATOM 1793 C CA . LYS A 1 227 ? 9.868 -0.448 13.707 1.00 69.50 227 LYS A CA 1
ATOM 1794 C C . LYS A 1 227 ? 10.855 -1.375 14.387 1.00 69.50 227 LYS A C 1
ATOM 1796 O O . LYS A 1 227 ? 11.316 -1.065 15.481 1.00 69.50 227 LYS A O 1
ATOM 1801 N N . ASN A 1 228 ? 11.197 -2.494 13.756 1.00 70.19 228 ASN A N 1
ATOM 1802 C CA . ASN A 1 228 ? 12.263 -3.354 14.237 1.00 70.19 228 ASN A CA 1
ATOM 1803 C C . ASN A 1 228 ? 13.624 -2.787 13.780 1.00 70.19 228 ASN A C 1
ATOM 1805 O O . ASN A 1 228 ? 13.965 -2.905 12.599 1.00 70.19 228 ASN A O 1
ATOM 1809 N N . PRO A 1 229 ? 14.418 -2.182 14.685 1.00 70.44 229 PRO A N 1
ATOM 1810 C CA . PRO A 1 229 ? 15.657 -1.511 14.306 1.00 70.44 229 PRO A CA 1
ATOM 1811 C C . PRO A 1 229 ? 16.681 -2.490 13.726 1.00 70.44 229 PRO A C 1
ATOM 1813 O O . PRO A 1 229 ? 17.416 -2.127 12.815 1.00 70.44 229 PRO A O 1
ATOM 1816 N N . ILE A 1 230 ? 16.700 -3.742 14.196 1.00 75.69 230 ILE A N 1
ATOM 1817 C CA . ILE A 1 230 ? 17.646 -4.764 13.732 1.00 75.69 230 ILE A CA 1
ATOM 1818 C C . ILE A 1 230 ? 17.335 -5.139 12.284 1.00 75.69 230 ILE A C 1
ATOM 1820 O O . ILE A 1 230 ? 18.224 -5.109 11.434 1.00 75.69 230 ILE A O 1
ATOM 1824 N N . VAL A 1 231 ? 16.067 -5.442 11.990 1.00 72.88 231 VAL A N 1
ATOM 1825 C CA . VAL A 1 231 ? 15.627 -5.785 10.628 1.00 72.88 231 VAL A CA 1
ATOM 1826 C C . VAL A 1 231 ? 15.881 -4.616 9.682 1.00 72.88 231 VAL A C 1
ATOM 1828 O O . VAL A 1 231 ? 16.400 -4.823 8.587 1.00 72.88 231 VAL A O 1
ATOM 1831 N N . ASN A 1 232 ? 15.603 -3.387 10.118 1.00 71.12 232 ASN A N 1
ATOM 1832 C CA . ASN A 1 232 ? 15.891 -2.199 9.323 1.00 71.12 232 ASN A CA 1
ATOM 1833 C C . ASN A 1 232 ? 17.382 -2.049 9.028 1.00 71.12 232 ASN A C 1
ATOM 1835 O O . ASN A 1 232 ? 17.737 -1.857 7.872 1.00 71.12 232 ASN A O 1
ATOM 1839 N N . ILE A 1 233 ? 18.259 -2.156 10.032 1.00 80.44 233 ILE A N 1
ATOM 1840 C CA . ILE A 1 233 ? 19.712 -2.027 9.840 1.00 80.44 233 ILE A CA 1
ATOM 1841 C C . ILE A 1 233 ? 20.220 -3.080 8.853 1.00 80.44 233 ILE A C 1
ATOM 1843 O O . ILE A 1 233 ? 20.945 -2.740 7.919 1.00 80.44 233 ILE A O 1
ATOM 1847 N N . VAL A 1 234 ? 19.809 -4.341 9.019 1.00 79.19 234 VAL A N 1
ATOM 1848 C CA . VAL A 1 234 ? 20.188 -5.427 8.101 1.00 79.19 234 VAL A CA 1
ATOM 1849 C C . VAL A 1 234 ? 19.684 -5.142 6.686 1.00 79.19 234 VAL A C 1
ATOM 1851 O O . VAL A 1 234 ? 20.432 -5.299 5.723 1.00 79.19 234 VAL A O 1
ATOM 1854 N N . THR A 1 235 ? 18.448 -4.662 6.555 1.00 73.31 235 THR A N 1
ATOM 1855 C CA . THR A 1 235 ? 17.855 -4.301 5.261 1.00 73.31 235 THR A CA 1
ATOM 1856 C C . THR A 1 235 ? 18.602 -3.138 4.610 1.00 73.31 235 THR A C 1
ATOM 1858 O O . THR A 1 235 ? 18.970 -3.229 3.443 1.00 73.31 235 THR A O 1
ATOM 1861 N N . TYR A 1 236 ? 18.905 -2.072 5.355 1.00 78.25 236 TYR A N 1
ATOM 1862 C CA . TYR A 1 236 ? 19.682 -0.936 4.858 1.00 78.25 236 TYR A CA 1
ATOM 1863 C C . TYR A 1 236 ? 21.090 -1.344 4.440 1.00 78.25 236 TYR A C 1
ATOM 1865 O O . TYR A 1 236 ? 21.572 -0.885 3.404 1.00 78.25 236 TYR A O 1
ATOM 1873 N N . LEU A 1 237 ? 21.743 -2.225 5.200 1.00 81.44 237 LEU A N 1
ATOM 1874 C CA . LEU A 1 237 ? 23.056 -2.753 4.847 1.00 81.44 237 LEU A CA 1
ATOM 1875 C C . LEU A 1 237 ? 22.988 -3.567 3.549 1.00 81.44 237 LEU A C 1
ATOM 1877 O O . LEU A 1 237 ? 23.782 -3.329 2.642 1.00 81.44 237 LEU A O 1
ATOM 1881 N N . ALA A 1 238 ? 22.017 -4.475 3.431 1.00 77.81 238 ALA A N 1
ATOM 1882 C CA . ALA A 1 238 ? 21.818 -5.282 2.230 1.00 77.81 238 ALA A CA 1
ATOM 1883 C C . ALA A 1 238 ? 21.543 -4.406 0.997 1.00 77.81 238 ALA A C 1
ATOM 1885 O O . ALA A 1 238 ? 22.194 -4.575 -0.035 1.00 77.81 238 ALA A O 1
ATOM 1886 N N . LEU A 1 239 ? 20.653 -3.416 1.125 1.00 75.94 239 LEU A N 1
ATOM 1887 C CA . LEU A 1 239 ? 20.364 -2.444 0.069 1.00 75.94 239 LEU A CA 1
ATOM 1888 C C . LEU A 1 239 ? 21.598 -1.607 -0.293 1.00 75.94 239 LEU A C 1
ATOM 1890 O O . LEU A 1 239 ? 21.841 -1.361 -1.472 1.00 75.94 239 LEU A O 1
ATOM 1894 N N . SER A 1 240 ? 22.411 -1.212 0.690 1.00 79.31 240 SER A N 1
ATOM 1895 C CA . SER A 1 240 ? 23.647 -0.451 0.456 1.00 79.31 240 SER A CA 1
ATOM 1896 C C . SER A 1 240 ? 24.690 -1.277 -0.298 1.00 79.31 240 SER A C 1
ATOM 1898 O O . SER A 1 240 ? 25.300 -0.788 -1.250 1.00 79.31 240 SER A O 1
ATOM 1900 N N . VAL A 1 241 ? 24.868 -2.547 0.079 1.00 84.12 241 VAL A N 1
ATOM 1901 C CA . VAL A 1 241 ? 25.755 -3.482 -0.629 1.00 84.12 241 VAL A CA 1
ATOM 1902 C C . VAL A 1 241 ? 25.256 -3.709 -2.053 1.00 84.12 241 VAL A C 1
ATOM 1904 O O . VAL A 1 241 ? 26.040 -3.612 -2.997 1.00 84.12 241 VAL A O 1
ATOM 1907 N N . GLN A 1 242 ? 23.954 -3.939 -2.236 1.00 80.81 242 GLN A N 1
ATOM 1908 C CA . GLN A 1 242 ? 23.354 -4.108 -3.557 1.00 80.81 242 GLN A CA 1
ATOM 1909 C C . GLN A 1 242 ? 23.534 -2.859 -4.432 1.00 80.81 242 GLN A C 1
ATOM 1911 O O . GLN A 1 242 ? 23.935 -2.979 -5.590 1.00 80.81 242 GLN A O 1
ATOM 1916 N N . ALA A 1 243 ? 23.293 -1.664 -3.889 1.00 80.38 243 ALA A N 1
ATOM 1917 C CA . ALA A 1 243 ? 23.492 -0.403 -4.599 1.00 80.38 243 ALA A CA 1
ATOM 1918 C C . ALA A 1 243 ? 24.963 -0.191 -4.990 1.00 80.38 243 ALA A C 1
ATOM 1920 O O . ALA A 1 243 ? 25.247 0.255 -6.105 1.00 80.38 243 ALA A O 1
ATOM 1921 N N . CYS A 1 244 ? 25.901 -0.561 -4.113 1.00 87.38 244 CYS A N 1
ATOM 1922 C CA . CYS A 1 244 ? 27.334 -0.519 -4.396 1.00 87.38 244 CYS A CA 1
ATOM 1923 C C . CYS A 1 244 ? 27.708 -1.466 -5.546 1.00 87.38 244 CYS A C 1
ATOM 1925 O O . CYS A 1 244 ? 28.313 -1.033 -6.527 1.00 87.38 244 CYS A O 1
ATOM 1927 N N . LEU A 1 245 ? 27.272 -2.729 -5.487 1.00 85.06 245 LEU A N 1
ATOM 1928 C CA . LEU A 1 245 ? 27.507 -3.715 -6.547 1.00 85.06 245 LEU A CA 1
ATOM 1929 C C . LEU A 1 245 ? 26.903 -3.275 -7.887 1.00 85.06 245 LEU A C 1
ATOM 1931 O O . LEU A 1 245 ? 27.554 -3.387 -8.925 1.00 85.06 245 LEU A O 1
ATOM 1935 N N . PHE A 1 246 ? 25.685 -2.732 -7.871 1.00 83.31 246 PHE A N 1
ATOM 1936 C CA . PHE A 1 246 ? 25.032 -2.227 -9.077 1.00 83.31 246 PHE A CA 1
ATOM 1937 C C . PHE A 1 246 ? 25.764 -1.012 -9.662 1.00 83.31 246 PHE A C 1
ATOM 1939 O O . PHE A 1 246 ? 25.967 -0.933 -10.872 1.00 83.31 246 PHE A O 1
ATOM 1946 N N . SER A 1 247 ? 26.235 -0.098 -8.812 1.00 85.12 247 SER A N 1
ATOM 1947 C CA . SER A 1 247 ? 27.037 1.053 -9.241 1.00 85.12 247 SER A CA 1
ATOM 1948 C C . SER A 1 247 ? 28.371 0.614 -9.849 1.00 85.12 247 SER A C 1
ATOM 1950 O O . SER A 1 247 ? 28.753 1.112 -10.908 1.00 85.12 247 SER A O 1
ATOM 1952 N N . LEU A 1 248 ? 29.049 -0.364 -9.239 1.00 89.31 248 LEU A N 1
ATOM 1953 C CA . LEU A 1 248 ? 30.271 -0.964 -9.784 1.00 89.31 248 LEU A CA 1
ATOM 1954 C C . LEU A 1 248 ? 30.020 -1.618 -11.147 1.00 89.31 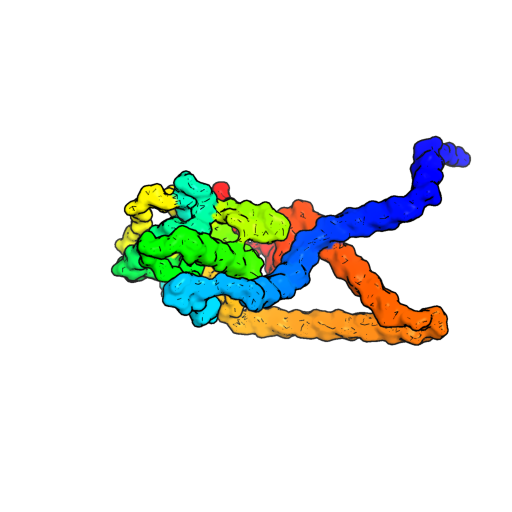248 LEU A C 1
ATOM 1956 O O . LEU A 1 248 ? 30.820 -1.431 -12.064 1.00 89.31 248 LEU A O 1
ATOM 1960 N N . LEU A 1 249 ? 28.899 -2.326 -11.307 1.00 85.62 249 LEU A N 1
ATOM 1961 C CA . LEU A 1 249 ? 28.496 -2.905 -12.588 1.00 85.62 249 LEU A CA 1
ATOM 1962 C C . LEU A 1 249 ? 28.276 -1.819 -13.651 1.00 85.62 249 LEU A C 1
ATOM 1964 O O . LEU A 1 249 ? 28.790 -1.947 -14.761 1.00 85.62 249 LEU A O 1
ATOM 1968 N N . ILE A 1 250 ? 27.573 -0.731 -13.317 1.00 84.69 250 ILE A N 1
ATOM 1969 C CA . ILE A 1 250 ? 27.363 0.401 -14.234 1.00 84.69 250 ILE A CA 1
ATOM 1970 C C . ILE A 1 250 ? 28.700 1.013 -14.656 1.00 84.69 250 ILE A C 1
ATOM 1972 O O . ILE A 1 250 ? 28.918 1.237 -15.848 1.00 84.69 250 ILE A O 1
ATOM 1976 N N . VAL A 1 251 ? 29.603 1.260 -13.703 1.00 88.06 251 VAL A N 1
ATOM 1977 C CA . VAL A 1 251 ? 30.941 1.801 -13.983 1.00 88.06 251 VAL A CA 1
ATOM 1978 C C . VAL A 1 251 ? 31.732 0.844 -14.874 1.00 88.06 251 VAL A C 1
ATOM 1980 O O . VAL A 1 251 ? 32.339 1.281 -15.849 1.00 88.06 251 VAL A O 1
ATOM 1983 N N . HIS A 1 252 ? 31.682 -0.460 -14.602 1.00 86.38 252 HIS A N 1
ATOM 1984 C CA . HIS A 1 252 ? 32.340 -1.476 -15.419 1.00 86.38 252 HIS A CA 1
ATOM 1985 C C . HIS A 1 252 ? 31.806 -1.497 -16.860 1.00 86.38 252 HIS A C 1
ATOM 1987 O O . HIS A 1 252 ? 32.593 -1.482 -17.813 1.00 86.38 252 HIS A O 1
ATOM 1993 N N . CYS A 1 253 ? 30.483 -1.473 -17.037 1.00 82.81 253 CYS A N 1
ATOM 1994 C CA . CYS A 1 253 ? 29.851 -1.380 -18.352 1.00 82.81 253 CYS A CA 1
ATOM 1995 C C . CYS A 1 253 ? 30.243 -0.081 -19.068 1.00 82.81 253 CYS A C 1
ATOM 1997 O O . CYS A 1 253 ? 30.619 -0.115 -20.239 1.00 82.81 253 CYS A O 1
ATOM 1999 N N . TYR A 1 254 ? 30.215 1.053 -18.364 1.00 85.94 254 TYR A N 1
ATOM 2000 C CA . TYR A 1 254 ? 30.606 2.347 -18.914 1.00 85.94 254 TYR A CA 1
ATOM 2001 C C . TYR A 1 254 ? 32.062 2.348 -19.393 1.00 85.94 254 TYR A C 1
ATOM 2003 O O . TYR A 1 254 ? 32.315 2.718 -20.537 1.00 85.94 254 TYR A O 1
ATOM 2011 N N . LEU A 1 255 ? 33.007 1.888 -18.567 1.00 85.12 255 LEU A N 1
ATOM 2012 C CA . LEU A 1 255 ? 34.427 1.809 -18.928 1.00 85.12 255 LEU A CA 1
ATOM 2013 C C . LEU A 1 255 ? 34.659 0.863 -20.114 1.00 85.12 255 LEU A C 1
ATOM 2015 O O . LEU A 1 255 ? 35.428 1.188 -21.016 1.00 85.12 255 LEU A O 1
ATOM 2019 N N . SER A 1 256 ? 33.947 -0.266 -20.159 1.00 85.25 256 SER A N 1
ATOM 2020 C CA . SER A 1 256 ? 34.033 -1.233 -21.263 1.00 85.25 256 SER A CA 1
ATOM 2021 C C . SER A 1 256 ? 33.562 -0.643 -22.598 1.00 85.25 256 SER A C 1
ATOM 2023 O O . SER A 1 256 ? 34.182 -0.878 -23.635 1.00 85.25 256 SER A O 1
ATOM 2025 N N . VAL A 1 257 ? 32.488 0.152 -22.576 1.00 82.94 257 VAL A N 1
ATOM 2026 C CA . VAL A 1 257 ? 31.945 0.845 -23.757 1.00 82.94 257 VAL A CA 1
ATOM 2027 C C . VAL A 1 257 ? 32.818 2.044 -24.139 1.00 82.94 257 VAL A C 1
ATOM 2029 O O . VAL A 1 257 ? 33.078 2.260 -25.321 1.00 82.94 257 VAL A O 1
ATOM 2032 N N . ALA A 1 258 ? 33.307 2.806 -23.160 1.00 82.00 258 ALA A N 1
ATOM 2033 C CA . ALA A 1 258 ? 34.171 3.965 -23.382 1.00 82.00 258 ALA A CA 1
ATOM 2034 C C . ALA A 1 258 ? 35.531 3.588 -23.984 1.00 82.00 258 ALA A C 1
ATOM 2036 O O . ALA A 1 258 ? 36.100 4.370 -24.742 1.00 82.00 258 ALA A O 1
ATOM 2037 N N . ASN A 1 259 ? 36.015 2.373 -23.717 1.00 84.94 259 ASN A N 1
ATOM 2038 C CA . ASN A 1 259 ? 37.232 1.846 -24.329 1.00 84.94 259 ASN A CA 1
ATOM 2039 C C . ASN A 1 259 ? 37.067 1.516 -25.832 1.00 84.94 259 ASN A C 1
ATOM 2041 O O . ASN A 1 259 ? 38.041 1.217 -2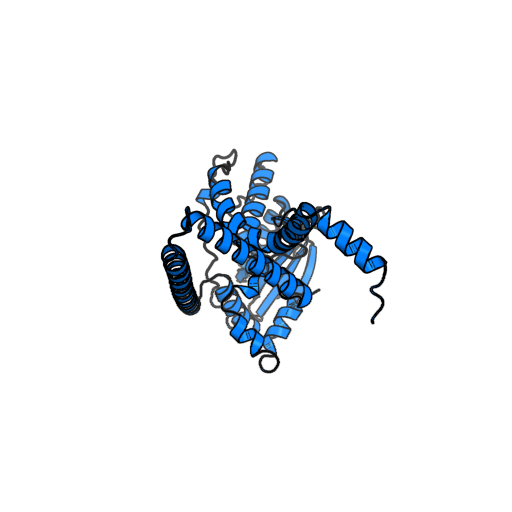6.521 1.00 84.94 259 ASN A O 1
ATOM 2045 N N . GLN A 1 260 ? 35.848 1.570 -26.382 1.00 83.69 260 GLN A N 1
ATOM 2046 C CA . GLN A 1 260 ? 35.617 1.394 -27.815 1.00 83.69 260 GLN A CA 1
ATOM 2047 C C . GLN A 1 260 ? 35.644 2.743 -28.544 1.00 83.69 260 GLN A C 1
ATOM 2049 O O . GLN A 1 260 ? 34.674 3.499 -28.542 1.00 83.69 260 GLN A O 1
ATOM 2054 N N . HIS A 1 261 ? 36.728 3.007 -29.278 1.00 66.44 261 HIS A N 1
ATOM 2055 C CA . HIS A 1 261 ? 36.968 4.263 -30.012 1.00 66.44 261 HIS A CA 1
ATOM 2056 C C . HIS A 1 261 ? 35.929 4.638 -31.097 1.00 66.44 261 HIS A C 1
ATOM 2058 O O . HIS A 1 261 ? 36.049 5.693 -31.716 1.00 66.44 261 HIS A O 1
ATOM 2064 N N . LYS A 1 262 ? 34.916 3.802 -31.369 1.00 80.69 262 LYS A N 1
ATOM 2065 C CA . LYS A 1 262 ? 33.917 4.021 -32.436 1.00 80.69 262 LYS A CA 1
ATOM 2066 C C . LYS A 1 262 ? 32.577 4.587 -31.951 1.00 80.69 262 LYS A C 1
ATOM 2068 O O . LYS A 1 262 ? 31.716 4.877 -32.782 1.00 80.69 262 LYS A O 1
ATOM 2073 N N . ILE A 1 263 ? 32.367 4.747 -30.645 1.00 74.06 263 ILE A N 1
ATOM 2074 C CA . ILE A 1 263 ? 31.064 5.148 -30.095 1.00 74.06 263 ILE A CA 1
ATOM 2075 C C . ILE A 1 263 ? 31.043 6.658 -29.825 1.00 74.06 263 ILE A C 1
ATOM 2077 O O . ILE A 1 263 ? 31.777 7.163 -28.985 1.00 74.06 263 ILE A O 1
ATOM 2081 N N . ARG A 1 264 ? 30.164 7.385 -30.530 1.00 75.44 264 ARG A N 1
ATOM 2082 C CA . ARG A 1 264 ? 30.011 8.853 -30.423 1.00 75.44 264 ARG A CA 1
ATOM 2083 C C . ARG A 1 264 ? 29.333 9.327 -29.130 1.00 75.44 264 ARG A C 1
ATOM 2085 O O . ARG A 1 264 ? 29.540 10.467 -28.737 1.00 75.44 264 ARG A O 1
ATOM 2092 N N . SER A 1 265 ? 28.501 8.490 -28.503 1.00 80.06 265 SER A N 1
ATOM 2093 C CA . SER A 1 265 ? 27.821 8.795 -27.235 1.00 80.06 265 SER A CA 1
ATOM 2094 C C . SER A 1 265 ? 27.700 7.537 -26.380 1.00 80.06 265 SER A C 1
ATOM 2096 O O . SER A 1 265 ? 26.810 6.708 -26.567 1.00 80.06 265 SER A O 1
ATOM 2098 N N . THR A 1 266 ? 28.635 7.383 -25.450 1.00 81.94 266 THR A N 1
ATOM 2099 C CA . THR A 1 266 ? 28.702 6.255 -24.512 1.00 81.94 266 THR A CA 1
ATOM 2100 C C . THR A 1 266 ? 27.615 6.361 -23.441 1.00 81.94 266 THR A C 1
ATOM 2102 O O . THR A 1 266 ? 26.982 5.367 -23.095 1.00 81.94 266 THR A O 1
ATOM 2105 N N . PHE A 1 267 ? 27.331 7.581 -22.977 1.00 77.12 267 PHE A N 1
ATOM 2106 C CA . PHE A 1 267 ? 26.328 7.860 -21.950 1.00 77.12 267 PHE A CA 1
ATOM 2107 C C . PHE A 1 267 ? 24.893 7.578 -22.418 1.00 77.12 267 PHE A C 1
ATOM 2109 O O . PHE A 1 267 ? 24.133 6.921 -21.710 1.00 77.12 267 PHE A O 1
ATOM 2116 N N . GLY A 1 268 ? 24.525 8.007 -23.633 1.00 78.69 268 GLY A N 1
ATOM 2117 C CA . GLY A 1 268 ? 23.190 7.737 -24.181 1.00 78.69 268 GLY A CA 1
ATOM 2118 C C . GLY A 1 268 ? 22.933 6.241 -24.390 1.00 78.69 268 GLY A C 1
ATOM 2119 O O . GLY A 1 268 ? 21.841 5.753 -24.102 1.00 78.69 268 GLY A O 1
ATOM 2120 N N . LEU A 1 269 ? 23.960 5.501 -24.824 1.00 81.38 269 LEU A N 1
ATOM 2121 C CA . LEU A 1 269 ? 23.897 4.047 -24.976 1.00 81.38 269 LEU A CA 1
ATOM 2122 C C . LEU A 1 269 ? 23.735 3.341 -23.621 1.00 81.38 269 LEU A C 1
ATOM 2124 O O . LEU A 1 269 ? 22.917 2.430 -23.507 1.00 81.38 269 LEU A O 1
ATOM 2128 N N . LEU A 1 270 ? 24.456 3.796 -22.592 1.00 80.44 270 LEU A N 1
ATOM 2129 C CA . LEU A 1 270 ? 24.347 3.276 -21.227 1.00 80.44 270 LEU A CA 1
ATOM 2130 C C . LEU A 1 270 ? 22.942 3.490 -20.644 1.00 80.44 270 LEU A C 1
ATOM 2132 O O . LEU A 1 270 ? 22.364 2.551 -20.101 1.00 80.44 270 LEU A O 1
ATOM 2136 N N . ILE A 1 271 ? 22.373 4.694 -20.789 1.00 81.75 271 ILE A N 1
ATOM 2137 C CA . ILE A 1 271 ? 21.008 4.993 -20.326 1.00 81.75 271 ILE A CA 1
ATOM 2138 C C . ILE A 1 271 ? 19.994 4.114 -21.056 1.00 81.75 271 ILE A C 1
ATOM 2140 O O . ILE A 1 271 ? 19.175 3.473 -20.404 1.00 81.75 271 ILE A O 1
ATOM 2144 N N . GLY A 1 272 ? 20.065 4.038 -22.390 1.00 79.00 272 GLY A N 1
ATOM 2145 C CA . GLY A 1 272 ? 19.144 3.209 -23.170 1.00 79.00 272 GLY A CA 1
ATOM 2146 C C . GLY A 1 272 ? 19.212 1.730 -22.779 1.00 79.00 272 GLY A C 1
ATOM 2147 O O . GLY A 1 272 ? 18.176 1.080 -22.619 1.00 79.00 272 GLY A O 1
ATOM 2148 N N . TRP A 1 273 ? 20.424 1.214 -22.550 1.00 83.44 273 TRP A N 1
ATOM 2149 C CA . TRP A 1 273 ? 20.630 -0.146 -22.059 1.00 83.44 273 TRP A CA 1
ATOM 2150 C C . TRP A 1 273 ? 20.028 -0.345 -20.663 1.00 83.44 273 TRP A C 1
ATOM 2152 O O . TRP A 1 273 ? 19.227 -1.263 -20.482 1.00 83.44 273 TRP A O 1
ATOM 2162 N N . LEU A 1 274 ? 20.316 0.543 -19.707 1.00 79.38 274 LEU A N 1
ATOM 2163 C CA . LEU A 1 274 ? 19.748 0.479 -18.357 1.00 79.38 274 LEU A CA 1
ATOM 2164 C C . LEU A 1 274 ? 18.218 0.484 -18.390 1.00 79.38 274 LEU A C 1
ATOM 2166 O O . LEU A 1 274 ? 17.591 -0.378 -17.777 1.00 79.38 274 LEU A O 1
ATOM 2170 N N . THR A 1 275 ? 17.606 1.392 -19.155 1.00 80.38 275 THR A N 1
ATOM 2171 C CA . THR A 1 275 ? 16.147 1.446 -19.312 1.00 80.38 275 THR A CA 1
ATOM 2172 C C . THR A 1 275 ? 15.590 0.123 -19.844 1.00 80.38 275 THR A C 1
ATOM 2174 O O . THR A 1 275 ? 14.593 -0.372 -19.319 1.00 80.38 275 THR A O 1
ATOM 2177 N N . SER A 1 276 ? 16.248 -0.493 -20.833 1.00 78.44 276 SER A N 1
ATOM 2178 C CA . SER A 1 276 ? 15.816 -1.785 -21.381 1.00 78.44 276 SER A CA 1
ATOM 2179 C C . SER A 1 276 ? 15.912 -2.936 -20.369 1.00 78.44 276 SER A C 1
ATOM 2181 O O . SER A 1 276 ? 15.000 -3.766 -20.297 1.00 78.44 276 SER A O 1
ATOM 2183 N N . VAL A 1 277 ? 16.964 -2.953 -19.541 1.00 80.38 277 VAL A N 1
ATOM 2184 C CA . VAL A 1 277 ? 17.153 -3.943 -18.470 1.00 80.38 277 VAL A CA 1
ATOM 2185 C C . VAL A 1 277 ? 16.070 -3.787 -17.406 1.00 80.38 277 VAL A C 1
ATOM 2187 O O . VAL A 1 277 ? 15.429 -4.776 -17.054 1.00 80.38 277 VAL A O 1
ATOM 2190 N N . PHE A 1 278 ? 15.803 -2.560 -16.945 1.00 78.31 278 PHE A N 1
ATOM 2191 C CA . PHE A 1 278 ? 14.763 -2.305 -15.945 1.00 78.31 278 PHE A CA 1
ATOM 2192 C C . PHE A 1 278 ? 13.377 -2.710 -16.443 1.00 78.31 278 PHE A C 1
ATOM 2194 O O . PHE A 1 278 ? 12.677 -3.450 -15.755 1.00 78.31 278 PHE A O 1
ATOM 2201 N N . ILE A 1 279 ? 12.991 -2.282 -17.649 1.00 77.88 279 ILE A N 1
ATOM 2202 C CA . ILE A 1 279 ? 11.688 -2.629 -18.235 1.00 77.88 279 ILE A CA 1
ATOM 2203 C C . ILE A 1 279 ? 11.534 -4.155 -18.344 1.00 77.88 279 ILE A C 1
ATOM 2205 O O . ILE A 1 279 ? 10.505 -4.701 -17.949 1.00 77.88 279 ILE A O 1
ATOM 2209 N N . SER A 1 280 ? 12.572 -4.858 -18.800 1.00 79.00 280 SER A N 1
ATOM 2210 C CA . SER A 1 280 ? 12.542 -6.321 -18.922 1.00 79.00 280 SER A CA 1
ATOM 2211 C C . SER A 1 280 ? 12.459 -7.021 -17.561 1.00 79.00 280 SER A C 1
ATOM 2213 O O . SER A 1 280 ? 11.687 -7.967 -17.403 1.00 79.00 280 SER A O 1
ATOM 2215 N N . ALA A 1 281 ? 13.198 -6.539 -16.558 1.00 77.44 281 ALA A N 1
ATOM 2216 C CA . ALA A 1 281 ? 13.169 -7.084 -15.202 1.00 77.44 281 ALA A CA 1
ATOM 2217 C C . ALA A 1 281 ? 11.794 -6.894 -14.536 1.00 77.44 281 ALA A C 1
ATOM 2219 O O . ALA A 1 281 ? 11.237 -7.844 -13.986 1.00 77.44 281 ALA A O 1
ATOM 2220 N N . PHE A 1 282 ? 11.199 -5.702 -14.641 1.00 75.62 282 PHE A N 1
ATOM 2221 C CA . PHE A 1 282 ? 9.865 -5.433 -14.095 1.00 75.62 282 PHE A CA 1
ATOM 2222 C C . PHE A 1 282 ? 8.764 -6.241 -14.794 1.00 75.62 282 PHE A C 1
ATOM 2224 O O . PHE A 1 282 ? 7.837 -6.700 -14.123 1.00 75.62 282 PHE A O 1
ATOM 2231 N N . ALA A 1 283 ? 8.878 -6.462 -16.108 1.00 76.00 283 ALA A N 1
ATOM 2232 C CA . ALA A 1 283 ? 7.969 -7.337 -16.846 1.00 76.00 283 ALA A CA 1
ATOM 2233 C C . ALA A 1 283 ? 8.089 -8.798 -16.393 1.00 76.00 283 ALA A C 1
ATOM 2235 O O . ALA A 1 283 ? 7.073 -9.452 -16.157 1.00 76.00 283 ALA A O 1
ATOM 2236 N N . ALA A 1 284 ? 9.316 -9.302 -16.223 1.00 76.12 284 ALA A N 1
ATOM 2237 C CA . ALA A 1 284 ? 9.553 -10.658 -15.733 1.00 76.12 284 ALA A CA 1
ATOM 2238 C C . ALA A 1 284 ? 8.945 -10.861 -14.337 1.00 76.12 284 ALA A C 1
ATOM 2240 O O . ALA A 1 284 ? 8.248 -11.846 -14.104 1.00 76.12 284 ALA A O 1
ATOM 2241 N N . LEU A 1 285 ? 9.129 -9.896 -13.435 1.00 72.06 285 LEU A N 1
ATOM 2242 C CA . LEU A 1 285 ? 8.565 -9.950 -12.086 1.00 72.06 285 LEU A CA 1
ATOM 2243 C C . LEU A 1 285 ? 7.039 -9.906 -12.072 1.00 72.06 285 LEU A C 1
ATOM 2245 O O . LEU A 1 285 ? 6.417 -10.624 -11.292 1.00 72.06 285 LEU A O 1
ATOM 2249 N N . PHE A 1 286 ? 6.425 -9.116 -12.954 1.00 69.88 286 PHE A N 1
ATOM 2250 C CA . PHE A 1 286 ? 4.972 -9.110 -13.102 1.00 69.88 286 PHE A CA 1
ATOM 2251 C C . PHE A 1 286 ? 4.442 -10.469 -13.570 1.00 69.88 286 PHE A C 1
ATOM 2253 O O . PHE A 1 286 ? 3.479 -10.989 -13.006 1.00 69.88 286 PHE A O 1
ATOM 2260 N N . ILE A 1 287 ? 5.088 -11.062 -14.578 1.00 70.25 287 ILE A N 1
ATOM 2261 C CA . ILE A 1 287 ? 4.717 -12.375 -15.113 1.00 70.25 287 ILE A CA 1
ATOM 2262 C C . ILE A 1 287 ? 4.840 -13.441 -14.020 1.00 70.25 287 ILE A C 1
ATOM 2264 O O . ILE A 1 287 ? 3.880 -14.168 -13.766 1.00 70.25 287 ILE A O 1
ATOM 2268 N N . VAL A 1 288 ? 5.983 -13.500 -13.331 1.00 70.31 288 VAL A N 1
ATOM 2269 C CA . VAL A 1 288 ? 6.221 -14.459 -12.243 1.00 70.31 288 VAL A CA 1
ATOM 2270 C C . VAL A 1 288 ? 5.203 -14.273 -11.117 1.00 70.31 288 VAL A C 1
ATOM 2272 O O . VAL A 1 288 ? 4.566 -15.246 -10.718 1.00 70.31 288 VAL A O 1
ATOM 2275 N N . GLY A 1 289 ? 4.966 -13.035 -10.672 1.00 65.88 289 GLY A N 1
ATOM 2276 C CA . GLY A 1 289 ? 3.966 -12.741 -9.642 1.00 65.88 289 GLY A CA 1
ATOM 2277 C C . GLY A 1 289 ? 2.550 -13.157 -10.053 1.00 65.88 289 GLY A C 1
ATOM 2278 O O . GLY A 1 289 ? 1.788 -13.678 -9.240 1.00 65.88 289 GLY A O 1
ATOM 2279 N N . ARG A 1 290 ? 2.197 -13.017 -11.338 1.00 67.62 290 ARG A N 1
ATOM 2280 C CA . ARG A 1 290 ? 0.886 -13.443 -11.845 1.00 67.62 290 ARG A CA 1
ATOM 2281 C C . ARG A 1 290 ? 0.730 -14.962 -11.883 1.00 67.62 290 ARG A C 1
ATOM 2283 O O . ARG A 1 290 ? -0.354 -15.444 -11.566 1.00 67.62 290 ARG A O 1
ATOM 2290 N N . PHE A 1 291 ? 1.778 -15.694 -12.262 1.00 70.44 291 PHE A N 1
ATOM 2291 C CA . PHE A 1 291 ? 1.749 -17.159 -12.346 1.00 70.44 291 PHE A CA 1
ATOM 2292 C C . PHE A 1 291 ? 1.859 -17.845 -10.984 1.00 70.44 291 PHE A C 1
ATOM 2294 O O . PHE A 1 291 ? 1.243 -18.887 -10.784 1.00 70.44 291 PHE A O 1
ATOM 2301 N N . GLN A 1 292 ? 2.619 -17.274 -10.051 1.00 63.53 292 GLN A N 1
ATOM 2302 C CA . GLN A 1 292 ? 2.824 -17.857 -8.722 1.00 63.53 292 GLN A CA 1
ATOM 2303 C C . GLN A 1 292 ? 1.791 -17.382 -7.690 1.00 63.53 292 GLN A C 1
ATOM 2305 O O . GLN A 1 292 ? 1.797 -17.861 -6.564 1.00 63.53 292 GLN A O 1
ATOM 2310 N N . GLY A 1 293 ? 0.932 -16.417 -8.036 1.00 52.16 293 GLY A N 1
ATOM 2311 C CA . GLY A 1 293 ? 0.007 -15.790 -7.084 1.00 52.16 293 GLY A CA 1
ATOM 2312 C C . GLY A 1 293 ? 0.703 -14.936 -6.015 1.00 52.16 293 GLY A C 1
ATOM 2313 O O . GLY A 1 293 ? 0.041 -14.377 -5.145 1.00 52.16 293 GLY A O 1
ATOM 2314 N N . VAL A 1 294 ? 2.030 -14.798 -6.086 1.00 55.53 294 VAL A N 1
ATOM 2315 C CA . VAL A 1 294 ? 2.835 -14.023 -5.141 1.00 55.53 294 VAL A CA 1
ATOM 2316 C C . VAL A 1 294 ? 2.734 -12.544 -5.495 1.00 55.53 294 VAL A C 1
ATOM 2318 O O . VAL A 1 294 ? 2.939 -12.134 -6.640 1.00 55.53 294 VAL A O 1
ATOM 2321 N N . SER A 1 295 ? 2.420 -11.709 -4.503 1.00 55.47 295 SER A N 1
ATOM 2322 C CA . SER A 1 295 ? 2.359 -10.266 -4.726 1.00 55.47 295 SER A CA 1
ATOM 2323 C C . SER A 1 295 ? 3.751 -9.724 -5.078 1.00 55.47 295 SER A C 1
ATOM 2325 O O . SER A 1 295 ? 4.723 -10.020 -4.391 1.00 55.47 295 SER A O 1
ATOM 2327 N N . ILE A 1 296 ? 3.843 -8.919 -6.143 1.00 52.66 296 ILE A N 1
ATOM 2328 C CA . ILE A 1 296 ? 5.098 -8.379 -6.716 1.00 52.66 296 ILE A CA 1
ATOM 2329 C C . ILE A 1 296 ? 5.956 -7.651 -5.658 1.00 52.66 296 ILE A C 1
ATOM 2331 O O . ILE A 1 296 ? 7.175 -7.580 -5.777 1.00 52.66 296 ILE A O 1
ATOM 2335 N N . PHE A 1 297 ? 5.327 -7.166 -4.584 1.00 47.16 297 PHE A N 1
ATOM 2336 C CA . PHE A 1 297 ? 5.980 -6.533 -3.439 1.00 47.16 297 PHE A CA 1
ATOM 2337 C C . PHE A 1 297 ? 6.906 -7.477 -2.653 1.00 47.16 297 PHE A C 1
ATOM 2339 O O . PHE A 1 297 ? 7.928 -7.019 -2.149 1.00 47.16 297 PHE A O 1
ATOM 2346 N N . HIS A 1 298 ? 6.639 -8.787 -2.629 1.00 46.88 298 HIS A N 1
ATOM 2347 C CA . HIS A 1 298 ? 7.522 -9.767 -1.979 1.00 46.88 298 HIS A CA 1
ATOM 2348 C C . HIS A 1 298 ? 8.822 -10.015 -2.757 1.00 46.88 298 HIS A C 1
ATOM 2350 O O . HIS A 1 298 ? 9.793 -10.501 -2.186 1.00 46.88 298 HIS A O 1
ATOM 2356 N N . ALA A 1 299 ? 8.877 -9.655 -4.046 1.00 40.91 299 ALA A N 1
ATOM 2357 C CA . ALA A 1 299 ? 10.044 -9.906 -4.889 1.00 40.91 299 ALA A CA 1
ATOM 2358 C C . ALA A 1 299 ? 11.213 -8.930 -4.656 1.00 40.91 299 ALA A C 1
ATOM 2360 O O . ALA A 1 299 ? 12.337 -9.232 -5.050 1.00 40.91 299 ALA A O 1
ATOM 2361 N N . PHE A 1 300 ? 10.959 -7.779 -4.023 1.00 38.94 300 PHE A N 1
ATOM 2362 C CA . PHE A 1 300 ? 11.964 -6.736 -3.770 1.00 38.94 300 PHE A CA 1
ATOM 2363 C C . PHE A 1 300 ? 12.250 -6.487 -2.283 1.00 38.94 300 PHE A C 1
ATOM 2365 O O . PHE A 1 300 ? 13.114 -5.674 -1.957 1.00 38.94 300 PHE A O 1
ATOM 2372 N N . GLY A 1 301 ? 11.552 -7.176 -1.378 1.00 34.22 301 GLY A N 1
ATOM 2373 C CA . GLY A 1 301 ? 11.906 -7.204 0.038 1.00 34.22 301 GLY A CA 1
ATOM 2374 C C . GLY A 1 301 ? 13.026 -8.217 0.315 1.00 34.22 301 GLY A C 1
ATOM 2375 O O . GLY A 1 301 ? 13.204 -9.166 -0.452 1.00 34.22 301 GLY A O 1
ATOM 2376 N N . PRO A 1 302 ? 13.756 -8.101 1.437 1.00 30.36 302 PRO A N 1
ATOM 2377 C CA . PRO A 1 302 ? 14.695 -9.130 1.906 1.00 30.36 302 PRO A CA 1
ATOM 2378 C C . PRO A 1 302 ? 14.010 -10.454 2.341 1.00 30.36 302 PRO A C 1
ATOM 2380 O O . PRO A 1 302 ? 14.567 -11.222 3.121 1.00 30.36 302 PRO A O 1
ATOM 2383 N N . SER A 1 303 ? 12.805 -10.755 1.850 1.00 38.38 303 SER A N 1
ATOM 2384 C CA . SER A 1 303 ? 11.911 -11.814 2.337 1.00 38.38 303 SER A CA 1
ATOM 2385 C C . SER A 1 303 ? 12.056 -13.177 1.646 1.00 38.38 303 SER A C 1
ATOM 2387 O O . SER A 1 303 ? 11.597 -14.175 2.193 1.00 38.38 303 SER A O 1
ATOM 2389 N N . ASN A 1 304 ? 12.765 -13.293 0.518 1.00 35.09 304 ASN A N 1
ATOM 2390 C CA . ASN A 1 304 ? 12.810 -14.560 -0.238 1.00 35.09 304 ASN A CA 1
ATOM 2391 C C . ASN A 1 304 ? 13.749 -15.652 0.318 1.00 35.09 304 ASN A C 1
ATOM 2393 O O . ASN A 1 304 ? 13.800 -16.751 -0.237 1.00 35.09 304 ASN A O 1
ATOM 2397 N N . ILE A 1 305 ? 14.461 -15.412 1.426 1.00 35.69 305 ILE A N 1
ATOM 2398 C CA . ILE A 1 305 ? 15.174 -16.496 2.133 1.00 35.69 305 ILE A CA 1
ATOM 2399 C C . ILE A 1 305 ? 14.219 -17.266 3.062 1.00 35.69 305 ILE A C 1
ATOM 2401 O O . ILE A 1 305 ? 14.460 -18.437 3.333 1.00 35.69 305 ILE A O 1
ATOM 2405 N N . ARG A 1 306 ? 13.108 -16.664 3.517 1.00 34.28 306 ARG A N 1
ATOM 2406 C CA . ARG A 1 306 ? 12.157 -17.345 4.414 1.00 34.28 306 ARG A CA 1
ATOM 2407 C C . ARG A 1 306 ? 11.144 -18.195 3.650 1.00 34.28 306 ARG A C 1
ATOM 2409 O O . ARG A 1 306 ? 11.021 -19.376 3.945 1.00 34.28 306 ARG A O 1
ATOM 2416 N N . ASP A 1 307 ? 10.569 -17.667 2.573 1.00 33.88 307 ASP A N 1
ATOM 2417 C CA . ASP A 1 307 ? 9.556 -18.394 1.788 1.00 33.88 307 ASP A CA 1
ATOM 2418 C C . ASP A 1 307 ? 10.133 -19.597 1.009 1.00 33.88 307 ASP A C 1
ATOM 2420 O O . ASP A 1 307 ? 9.416 -20.548 0.707 1.00 33.88 307 ASP A O 1
ATOM 2424 N N . SER A 1 308 ? 11.445 -19.611 0.732 1.00 31.27 308 SER A N 1
ATOM 2425 C CA . SER A 1 308 ? 12.137 -20.773 0.143 1.00 31.27 308 SER A CA 1
ATOM 2426 C C . SER A 1 308 ? 12.556 -21.835 1.173 1.00 31.27 308 SER A C 1
ATOM 2428 O O . SER A 1 308 ? 12.860 -22.966 0.792 1.00 31.27 308 SER A O 1
ATOM 2430 N N . LEU A 1 309 ? 12.515 -21.505 2.470 1.00 30.78 309 LEU A N 1
ATOM 2431 C CA . LEU A 1 309 ? 12.701 -22.433 3.593 1.00 30.78 309 LEU A CA 1
ATOM 2432 C C . LEU A 1 309 ? 11.366 -22.892 4.219 1.00 30.78 309 LEU A C 1
ATOM 2434 O O . LEU A 1 309 ? 11.352 -23.870 4.966 1.00 30.78 309 LEU A O 1
ATOM 2438 N N . ASP A 1 310 ? 10.241 -22.258 3.871 1.00 29.92 310 ASP A N 1
ATOM 2439 C CA . ASP A 1 310 ? 8.931 -22.476 4.506 1.00 29.92 310 ASP A CA 1
ATOM 2440 C C . ASP A 1 310 ? 7.997 -23.479 3.807 1.00 29.92 310 ASP A C 1
ATOM 2442 O O . ASP A 1 310 ? 6.828 -23.602 4.166 1.00 29.92 310 ASP A O 1
ATOM 2446 N N . ILE A 1 311 ? 8.509 -24.320 2.901 1.00 31.19 311 ILE A N 1
ATOM 2447 C CA . ILE A 1 311 ? 7.725 -25.466 2.394 1.00 31.19 311 ILE A CA 1
ATOM 2448 C C . ILE A 1 311 ? 7.668 -26.632 3.408 1.00 31.19 311 ILE A C 1
ATOM 2450 O O . ILE A 1 311 ? 6.972 -27.615 3.170 1.00 31.19 311 ILE A O 1
ATOM 2454 N N . SER A 1 312 ? 8.311 -26.559 4.587 1.00 28.75 312 SER A N 1
ATOM 2455 C CA . SER A 1 312 ? 8.172 -27.671 5.552 1.00 28.75 312 SER A CA 1
ATOM 2456 C C . SER A 1 312 ? 8.317 -27.410 7.058 1.00 28.75 312 SER A C 1
ATOM 2458 O O . SER A 1 312 ? 8.236 -28.393 7.793 1.00 28.75 312 SER A O 1
ATOM 2460 N N . ILE A 1 313 ? 8.495 -26.179 7.577 1.00 30.75 313 ILE A N 1
ATOM 2461 C CA . ILE A 1 313 ? 8.843 -26.038 9.017 1.00 30.75 313 ILE A CA 1
ATOM 2462 C C . ILE A 1 313 ? 7.994 -25.053 9.855 1.00 30.75 313 ILE A C 1
ATOM 2464 O O . ILE A 1 313 ? 7.911 -25.262 11.065 1.00 30.75 313 ILE A O 1
ATOM 2468 N N . PHE A 1 314 ? 7.249 -24.082 9.303 1.00 31.89 314 PHE A N 1
ATOM 2469 C CA . PHE A 1 314 ? 6.414 -23.187 10.138 1.00 31.89 314 PHE A CA 1
ATOM 2470 C C . PHE A 1 314 ? 4.893 -23.290 9.893 1.00 31.89 314 PHE A C 1
ATOM 2472 O O . PHE A 1 314 ? 4.336 -22.588 9.051 1.00 31.89 314 PHE A O 1
ATOM 2479 N N . PRO A 1 315 ? 4.153 -24.083 10.698 1.00 31.19 315 PRO A N 1
ATOM 2480 C CA . PRO A 1 315 ? 2.688 -24.147 10.627 1.00 31.19 315 PRO A CA 1
ATOM 2481 C C . PRO A 1 315 ? 1.963 -22.875 11.130 1.00 31.19 315 PRO A C 1
ATOM 2483 O O . PRO A 1 315 ? 0.743 -22.785 10.988 1.00 31.19 315 PRO A O 1
ATOM 2486 N N . SER A 1 316 ? 2.659 -21.874 11.687 1.00 37.97 316 SER A N 1
ATOM 2487 C CA . SER A 1 316 ? 2.034 -20.687 12.303 1.00 37.97 316 SER A CA 1
ATOM 2488 C C . SER A 1 316 ? 1.604 -19.596 11.310 1.00 37.97 316 SER A C 1
ATOM 2490 O O . SER A 1 316 ? 0.554 -18.987 11.512 1.00 37.97 316 SER A O 1
ATOM 2492 N N . GLN A 1 317 ? 2.319 -19.380 10.198 1.00 35.50 317 GLN A N 1
ATOM 2493 C CA . GLN A 1 317 ? 1.928 -18.360 9.207 1.00 35.50 317 GLN A CA 1
ATOM 2494 C C . GLN A 1 317 ? 0.713 -18.769 8.366 1.00 35.50 317 GLN A C 1
ATOM 2496 O O . GLN A 1 317 ? -0.140 -17.934 8.071 1.00 35.50 317 GLN A O 1
ATOM 2501 N N . SER A 1 318 ? 0.567 -20.063 8.062 1.00 34.94 318 SER A N 1
ATOM 2502 C CA . SER A 1 318 ? -0.621 -20.584 7.369 1.00 34.94 318 SER A CA 1
ATOM 2503 C C . SER A 1 318 ? -1.916 -20.393 8.176 1.00 34.94 318 SER A C 1
ATOM 2505 O O . SER A 1 318 ? -2.987 -20.241 7.593 1.00 34.94 318 SER A O 1
ATOM 2507 N N . ARG A 1 319 ? -1.833 -20.333 9.516 1.00 36.97 319 ARG A N 1
ATOM 2508 C CA . ARG A 1 319 ? -2.977 -20.005 10.385 1.00 36.97 319 ARG A CA 1
ATOM 2509 C C . ARG A 1 319 ? -3.301 -18.512 10.404 1.00 36.97 319 ARG A C 1
ATOM 2511 O O . ARG A 1 319 ? -4.475 -18.172 10.446 1.00 36.97 319 ARG A O 1
ATOM 2518 N N . LEU A 1 320 ? -2.299 -17.635 10.321 1.00 39.19 320 LEU A N 1
ATOM 2519 C CA . LEU A 1 320 ? -2.515 -16.184 10.245 1.00 39.19 320 LEU A CA 1
ATOM 2520 C C . LEU A 1 320 ? -3.040 -15.745 8.867 1.00 39.19 320 LEU A C 1
ATOM 2522 O O . LEU A 1 320 ? -3.904 -14.875 8.806 1.00 39.19 320 LEU A O 1
ATOM 2526 N N . MET A 1 321 ? -2.611 -16.386 7.771 1.00 37.09 321 MET A N 1
ATOM 2527 C CA . MET A 1 321 ? -3.194 -16.136 6.442 1.00 37.09 321 MET A CA 1
ATOM 2528 C C . MET A 1 321 ? -4.642 -16.634 6.325 1.00 37.09 321 MET A C 1
ATOM 2530 O O . MET A 1 321 ? -5.449 -15.975 5.675 1.00 37.09 321 MET A O 1
ATOM 2534 N N . ARG A 1 322 ? -5.023 -17.716 7.022 1.00 40.22 322 ARG A N 1
ATOM 2535 C CA . ARG A 1 322 ? -6.434 -18.150 7.100 1.00 40.22 322 ARG A CA 1
ATOM 2536 C C . ARG A 1 322 ? -7.353 -17.157 7.819 1.00 40.22 322 ARG A C 1
ATOM 2538 O O . ARG A 1 322 ? -8.554 -17.236 7.639 1.00 40.22 322 ARG A O 1
ATOM 2545 N N . LEU A 1 323 ? -6.812 -16.207 8.587 1.00 38.31 323 LEU A N 1
ATOM 2546 C CA . LEU A 1 323 ? -7.576 -15.088 9.161 1.00 38.31 323 LEU A CA 1
ATOM 2547 C C . LEU A 1 323 ? -7.695 -13.888 8.193 1.00 38.31 323 LEU A C 1
ATOM 2549 O O . LEU A 1 323 ? -8.290 -12.860 8.539 1.00 38.31 323 LEU A O 1
ATOM 2553 N N . SER A 1 324 ? -7.088 -13.976 7.003 1.00 34.09 324 SER A N 1
ATOM 2554 C CA . SER A 1 324 ? -7.058 -12.922 5.978 1.00 34.09 324 SER A CA 1
ATOM 2555 C C . SER A 1 324 ? -7.788 -13.277 4.679 1.00 34.09 324 SER A C 1
ATOM 2557 O O . SER A 1 324 ? -7.966 -12.395 3.842 1.00 34.09 324 SER A O 1
ATOM 2559 N N . GLU A 1 325 ? -8.239 -14.520 4.528 1.00 31.70 325 GLU A N 1
ATOM 2560 C CA . GLU A 1 325 ? -9.081 -14.963 3.414 1.00 31.70 325 GLU A CA 1
ATOM 2561 C C . GLU A 1 325 ? -10.518 -15.201 3.917 1.00 31.70 325 GLU A C 1
ATOM 2563 O O . GLU A 1 325 ? -10.671 -15.631 5.062 1.00 31.70 325 GLU A O 1
ATOM 2568 N N . PRO A 1 326 ? -11.550 -14.850 3.125 1.00 35.69 326 PRO A N 1
ATOM 2569 C CA . PRO A 1 326 ? -12.956 -15.035 3.489 1.00 35.69 326 PRO A CA 1
ATOM 2570 C C . PRO A 1 326 ? -13.379 -16.505 3.596 1.00 35.69 326 PRO A C 1
ATOM 2572 O O . PRO A 1 326 ? -12.814 -17.351 2.861 1.00 35.69 326 PRO A O 1
#

Radius of gyration: 25.56 Å; chains: 1; bounding box: 64×58×80 Å

Sequence (326 aa):
MSRIHPWLIRATAFILQNPKCIIILPLLSIFLCAYSSLYDFTLRPLNGPLVSHFDNTTLDTGLDLKSVHAKSFLPLPDVSGLNMVKYSLSNPTSGNTLKYDFVCEIEQFQAQLESQSVVALSPISMWPFPCDPDLSVHDKEKMERFMLKNLNHHLSAEVIKLFFGDMKKRNHLIYQAGLLNIFAFFKPDVPPLLPNSSMIELVALHEGDSSKASADFSHYYASITGKNPIVNIVTYLALSVQACLFSLLIVHCYLSVANQHKIRSTFGLLIGWLTSVFISAFAALFIVGRFQGVSIFHAFGPSNIRDSLDISIFPSQSRLMRLSEP